Protein AF-A0A5C7XBH9-F1 (afdb_monomer)

pLDDT: mean 84.83, std 16.77, range [30.91, 98.69]

Sequence (263 aa):
MLKQSFAIAAFTLAATSSAHAGGFVDLLDTGARTPGSTNNTGTDAFYLGASLPSTWTLQATQTSTVYSPVNSVAVGSFIDSVWLDSATNSYIIGSYFQLDNNTNGITEINSIVRSGFADYAGTLSAAWVYASDVYGSAPADGYRLRDPSRSDYIASYNAGTAATGAYFDADKVAIRTDVSIGEDNPNSGLYLISFSASNYTYEWVSNAVHIVQGASTNEGGRIRQDMWLSGFAVTQVPEAETYAMFMAGLGLMGAVVRRRKSA

Foldseek 3Di:
DDDDDDDDPDPPPPPPPLPFQADWAWADQFLFFDAFADPDRNRGRQAPDLADDPQKDWDDKDKDFDAAPPPRHGFWIKMWTWIARNVQQKIKIWIWTDGDDCDGHPQKFFKKKFFFQLPPPDIKIKHFYAVCSPVVPFPPDAWGWGRKGQAPDRADPPPVCRRPPGGHDRGIIMTGTTPHVLVVRGTHTTMMMMGHNPFKDKDKDWQRMKTWDPADPVSVGRHIDMDGGIHIHIDTRDDPVVVVVVVVVVVVVVVVVVVVVVD

Structure (mmCIF, N/CA/C/O backbone):
data_AF-A0A5C7XBH9-F1
#
_entry.id   AF-A0A5C7XBH9-F1
#
loop_
_atom_site.group_PDB
_atom_site.id
_atom_site.type_symbol
_atom_site.label_atom_id
_atom_site.label_alt_id
_atom_site.label_comp_id
_atom_site.label_asym_id
_atom_site.label_entity_id
_atom_site.label_seq_id
_atom_site.pdbx_PDB_ins_code
_atom_site.Cartn_x
_atom_site.Cartn_y
_atom_site.Cartn_z
_atom_site.occupancy
_atom_site.B_iso_or_equiv
_atom_site.auth_seq_id
_atom_site.auth_comp_id
_atom_site.auth_asym_id
_atom_site.auth_atom_id
_atom_site.pdbx_PDB_model_num
ATOM 1 N N . MET A 1 1 ? 2.848 64.754 21.337 1.00 41.44 1 MET A N 1
ATOM 2 C CA . MET A 1 1 ? 2.258 63.405 21.485 1.00 41.44 1 MET A CA 1
ATOM 3 C C . MET A 1 1 ? 1.460 63.081 20.225 1.00 41.44 1 MET A C 1
ATOM 5 O O . MET A 1 1 ? 0.309 63.482 20.132 1.00 41.44 1 MET A O 1
ATOM 9 N N . LEU A 1 2 ? 2.078 62.433 19.231 1.00 33.78 2 LEU A N 1
ATOM 10 C CA . LEU A 1 2 ? 1.373 61.900 18.058 1.00 33.78 2 LEU A CA 1
ATOM 11 C C . LEU A 1 2 ? 1.013 60.436 18.338 1.00 33.78 2 LEU A C 1
ATOM 13 O O . LEU A 1 2 ? 1.902 59.632 18.607 1.00 33.78 2 LEU A O 1
ATOM 17 N N . LYS A 1 3 ? -0.277 60.095 18.283 1.00 36.59 3 LYS A N 1
ATOM 18 C CA . LYS A 1 3 ? -0.747 58.704 18.292 1.00 36.59 3 LYS A CA 1
ATOM 19 C C . LYS A 1 3 ? -0.653 58.160 16.865 1.00 36.59 3 LYS A C 1
ATOM 21 O O . LYS A 1 3 ? -1.406 58.597 16.000 1.00 36.59 3 LYS A O 1
ATOM 26 N N . GLN A 1 4 ? 0.272 57.237 16.617 1.00 34.81 4 GLN A N 1
ATOM 27 C CA . GLN A 1 4 ? 0.290 56.441 15.388 1.00 34.81 4 GLN A CA 1
ATOM 28 C C . GLN A 1 4 ? -0.723 55.301 15.528 1.00 34.81 4 GLN A C 1
ATOM 30 O O . GLN A 1 4 ? -0.682 54.546 16.496 1.00 34.81 4 GLN A O 1
ATOM 35 N N . SER A 1 5 ? -1.650 55.213 14.577 1.00 37.62 5 SER A N 1
ATOM 36 C CA . SER A 1 5 ? -2.591 54.099 14.459 1.00 37.62 5 SER A CA 1
ATOM 37 C C . SER A 1 5 ? -2.013 53.104 13.459 1.00 37.62 5 SER A C 1
ATOM 39 O O . SER A 1 5 ? -1.784 53.467 12.307 1.00 37.62 5 SER A O 1
ATOM 41 N N . PHE A 1 6 ? -1.758 51.871 13.891 1.00 32.72 6 PHE A N 1
ATOM 42 C CA . PHE A 1 6 ? -1.401 50.775 12.993 1.00 32.72 6 PHE A CA 1
ATOM 43 C C . PHE A 1 6 ? -2.686 50.172 12.421 1.00 32.72 6 PHE A C 1
ATOM 45 O O . PHE A 1 6 ? -3.492 49.606 13.156 1.00 32.72 6 PHE A O 1
ATOM 52 N N . ALA A 1 7 ? -2.884 50.308 11.111 1.00 34.69 7 ALA A N 1
ATOM 53 C CA . ALA A 1 7 ? -3.883 49.542 10.381 1.00 34.69 7 ALA A CA 1
ATOM 54 C C . ALA A 1 7 ? -3.302 48.151 10.093 1.00 34.69 7 ALA A C 1
ATOM 56 O O . ALA A 1 7 ? -2.334 48.021 9.346 1.00 34.69 7 ALA A O 1
ATOM 57 N N . ILE A 1 8 ? -3.874 47.117 10.708 1.00 31.53 8 ILE A N 1
ATOM 58 C CA . ILE A 1 8 ? -3.571 45.724 10.375 1.00 31.53 8 ILE A CA 1
ATOM 59 C C . ILE A 1 8 ? -4.414 45.376 9.148 1.00 31.53 8 ILE A C 1
ATOM 61 O O . ILE A 1 8 ? -5.634 45.253 9.240 1.00 31.53 8 ILE A O 1
ATOM 65 N N . ALA A 1 9 ? -3.768 45.255 7.990 1.00 34.41 9 ALA A N 1
ATOM 66 C CA . ALA A 1 9 ? -4.390 44.686 6.805 1.00 34.41 9 ALA A CA 1
ATOM 67 C C . ALA A 1 9 ? -4.534 43.172 7.018 1.00 34.41 9 ALA A C 1
ATOM 69 O O . ALA A 1 9 ? -3.542 42.445 7.058 1.00 34.41 9 ALA A O 1
ATOM 70 N N . ALA A 1 10 ? -5.768 42.701 7.188 1.00 33.34 10 ALA A N 1
ATOM 71 C CA . ALA A 1 10 ? -6.068 41.279 7.174 1.00 33.34 10 ALA A CA 1
ATOM 72 C C . ALA A 1 10 ? -5.929 40.768 5.733 1.00 33.34 10 ALA A C 1
ATOM 74 O O . ALA A 1 10 ? -6.784 41.022 4.887 1.00 33.34 10 ALA A O 1
ATOM 75 N N . PHE A 1 11 ? -4.831 40.069 5.447 1.00 30.91 11 PHE A N 1
ATOM 76 C CA . PHE A 1 11 ? -4.698 39.278 4.229 1.00 30.91 11 PHE A CA 1
ATOM 77 C C . PHE A 1 11 ? -5.589 38.043 4.372 1.00 30.91 11 PHE A C 1
ATOM 79 O O . PHE A 1 11 ? -5.257 37.097 5.083 1.00 30.91 11 PHE A O 1
ATOM 86 N N . THR A 1 12 ? -6.746 38.055 3.717 1.00 33.03 12 THR A N 1
ATOM 87 C CA . THR A 1 12 ? -7.529 36.837 3.516 1.00 33.03 12 THR A CA 1
ATOM 88 C C . THR A 1 12 ? -6.813 36.019 2.447 1.00 33.03 12 THR A C 1
ATOM 90 O O . THR A 1 12 ? -6.904 36.322 1.258 1.00 33.03 12 THR A O 1
ATOM 93 N N . LEU A 1 13 ? -6.046 35.012 2.868 1.00 33.94 13 LEU A N 1
ATOM 94 C CA . LEU A 1 13 ? -5.539 33.994 1.956 1.00 33.94 13 LEU A CA 1
ATOM 95 C C . LEU A 1 13 ? -6.756 33.184 1.491 1.00 33.94 13 LEU A C 1
ATOM 97 O O . LEU A 1 13 ? -7.281 32.354 2.231 1.00 33.94 13 LEU A O 1
ATOM 101 N N . ALA A 1 14 ? -7.255 33.473 0.292 1.00 34.31 14 ALA A N 1
ATOM 102 C CA . ALA A 1 14 ? -8.196 32.590 -0.373 1.00 34.31 14 ALA A CA 1
ATOM 103 C C . ALA A 1 14 ? -7.432 31.306 -0.715 1.00 34.31 14 ALA A C 1
ATOM 105 O O . ALA A 1 14 ? -6.703 31.256 -1.704 1.00 34.31 14 ALA A O 1
ATOM 106 N N . ALA A 1 15 ? -7.548 30.294 0.146 1.00 34.00 15 ALA A N 1
ATOM 107 C CA . ALA A 1 15 ? -7.142 28.943 -0.191 1.00 34.00 15 ALA A CA 1
ATOM 108 C C . ALA A 1 15 ? -8.007 28.511 -1.377 1.00 34.00 15 ALA A C 1
ATOM 110 O O . ALA A 1 15 ? -9.202 28.251 -1.240 1.00 34.00 15 ALA A O 1
ATOM 111 N N . THR A 1 16 ? -7.417 28.509 -2.564 1.00 31.89 16 THR A N 1
ATOM 112 C CA . THR A 1 16 ? -7.990 27.842 -3.722 1.00 31.89 16 THR A CA 1
ATOM 113 C C . THR A 1 16 ? -7.858 26.350 -3.453 1.00 31.89 16 THR A C 1
ATOM 115 O O . THR A 1 16 ? -6.860 25.724 -3.784 1.0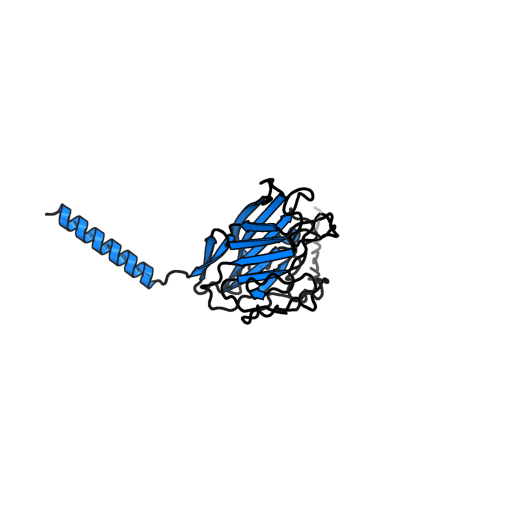0 31.89 16 THR A O 1
ATOM 118 N N . SER A 1 17 ? -8.844 25.771 -2.768 1.00 35.97 17 SER A N 1
ATOM 119 C CA . SER A 1 17 ? -8.977 24.321 -2.727 1.00 35.97 17 SER A CA 1
ATOM 120 C C . SER A 1 17 ? -9.240 23.873 -4.161 1.00 35.97 17 SER A C 1
ATOM 122 O O . SER A 1 17 ? -10.336 24.088 -4.687 1.00 35.97 17 SER A O 1
ATOM 124 N N . SER A 1 18 ? -8.228 23.314 -4.821 1.00 43.09 18 SER A N 1
ATOM 125 C CA . SER A 1 18 ? -8.423 22.528 -6.034 1.00 43.09 18 SER A CA 1
ATOM 126 C C . SER A 1 18 ? -9.524 21.517 -5.733 1.00 43.09 18 SER A C 1
ATOM 128 O O . SER A 1 18 ? -9.399 20.732 -4.796 1.00 43.09 18 SER A O 1
ATOM 130 N N . ALA A 1 19 ? -10.633 21.574 -6.468 1.00 39.22 19 ALA A N 1
ATOM 131 C CA . ALA A 1 19 ? -11.670 20.563 -6.357 1.00 39.22 19 ALA A CA 1
ATOM 132 C C . ALA A 1 19 ? -11.056 19.226 -6.799 1.00 39.22 19 ALA A C 1
ATOM 134 O O . ALA A 1 19 ? -10.780 19.032 -7.981 1.00 39.22 19 ALA A O 1
ATOM 135 N N . HIS A 1 20 ? -10.764 18.341 -5.847 1.00 52.44 20 HIS A N 1
ATOM 136 C CA . HIS A 1 20 ? -10.325 16.983 -6.142 1.00 52.44 20 HIS A CA 1
ATOM 137 C C . HIS A 1 20 ? -11.553 16.153 -6.534 1.00 52.44 20 HIS A C 1
ATOM 139 O O . HIS A 1 20 ? -12.599 16.249 -5.894 1.00 52.44 20 HIS A O 1
ATOM 145 N N . ALA A 1 21 ? -11.450 15.391 -7.625 1.00 54.25 21 ALA A N 1
ATOM 146 C CA . ALA A 1 21 ? -12.569 14.619 -8.168 1.00 54.25 21 ALA A CA 1
ATOM 147 C C . ALA A 1 21 ? -12.808 13.280 -7.446 1.00 54.25 21 ALA A C 1
ATOM 149 O O . ALA A 1 21 ? -13.850 12.663 -7.666 1.00 54.25 21 ALA A O 1
ATOM 150 N N . GLY A 1 22 ? -11.852 12.827 -6.626 1.00 66.94 22 GLY A N 1
ATOM 151 C CA . GLY A 1 22 ? -11.788 11.471 -6.082 1.00 66.94 22 GLY A CA 1
ATOM 152 C C . GLY A 1 22 ? -11.656 11.380 -4.561 1.00 66.94 22 GLY A C 1
ATOM 153 O O . GLY A 1 22 ? -11.607 12.381 -3.848 1.00 66.94 22 GLY A O 1
ATOM 154 N N . GLY A 1 23 ? -11.630 10.142 -4.068 1.00 84.38 23 GLY A N 1
ATOM 155 C CA . GLY A 1 23 ? -11.605 9.777 -2.655 1.00 84.38 23 GLY A CA 1
ATOM 156 C C . GLY A 1 23 ? -11.216 8.308 -2.475 1.00 84.38 23 GLY A C 1
ATOM 157 O O . GLY A 1 23 ? -10.614 7.700 -3.359 1.00 84.38 23 GLY A O 1
ATOM 158 N N . PHE A 1 24 ? -11.592 7.717 -1.342 1.00 93.38 24 PHE A N 1
ATOM 159 C CA . PHE A 1 24 ? -11.559 6.262 -1.210 1.00 93.38 24 PHE A CA 1
ATOM 160 C C . PHE A 1 24 ? -12.632 5.624 -2.087 1.00 93.38 24 PHE A C 1
ATOM 162 O O . PHE A 1 24 ? -13.800 6.005 -2.024 1.00 93.38 24 PHE A O 1
ATOM 169 N N . VAL A 1 25 ? -12.222 4.640 -2.884 1.00 94.75 25 VAL A N 1
ATOM 170 C CA . VAL A 1 25 ? -13.106 3.842 -3.735 1.00 94.75 25 VAL A CA 1
ATOM 171 C C . VAL A 1 25 ? -13.105 2.409 -3.229 1.00 94.75 25 VAL A C 1
ATOM 173 O O . VAL A 1 25 ? -12.040 1.814 -3.054 1.00 94.75 25 VAL A O 1
ATOM 176 N N . ASP A 1 26 ? -14.292 1.855 -3.007 1.00 95.06 26 ASP A N 1
ATOM 177 C CA . ASP A 1 26 ? -14.458 0.480 -2.542 1.00 95.06 26 ASP A CA 1
ATOM 178 C C . ASP A 1 26 ? -13.893 -0.523 -3.546 1.00 95.06 26 ASP A C 1
ATOM 180 O O . ASP A 1 26 ? -14.124 -0.439 -4.756 1.00 95.06 26 ASP A O 1
ATOM 184 N N . LEU A 1 27 ? -13.149 -1.492 -3.025 1.00 93.81 27 LEU A N 1
ATOM 185 C CA . LEU A 1 27 ? -12.619 -2.601 -3.794 1.00 93.81 27 LEU A CA 1
ATOM 186 C C . LEU A 1 27 ? -13.697 -3.662 -3.976 1.00 93.81 27 LEU A C 1
ATOM 188 O O . LEU A 1 27 ? -14.399 -4.036 -3.039 1.00 93.81 27 LEU A O 1
ATOM 192 N N . LEU A 1 28 ? -13.800 -4.187 -5.193 1.00 90.94 28 LEU A N 1
ATOM 193 C CA . LEU A 1 28 ? -14.771 -5.229 -5.502 1.00 90.94 28 LEU A CA 1
ATOM 194 C C . LEU A 1 28 ? -14.342 -6.575 -4.893 1.00 90.94 28 LEU A C 1
ATOM 196 O O . LEU A 1 28 ? -13.351 -7.168 -5.326 1.00 90.94 28 LEU A O 1
ATOM 200 N N . ASP A 1 29 ? -15.152 -7.127 -3.985 1.00 91.62 29 ASP A N 1
ATOM 201 C CA . ASP A 1 29 ? -14.985 -8.472 -3.395 1.00 91.62 29 ASP A CA 1
ATOM 202 C C . ASP A 1 29 ? -15.396 -9.601 -4.363 1.00 91.62 29 ASP A C 1
ATOM 204 O O . ASP A 1 29 ? -16.093 -10.557 -4.033 1.00 91.62 29 ASP A O 1
ATOM 208 N N . THR A 1 30 ? -14.986 -9.468 -5.619 1.00 89.19 30 THR A N 1
ATOM 209 C CA . THR A 1 30 ? -15.188 -10.466 -6.680 1.00 89.19 30 THR A CA 1
ATOM 210 C C . THR A 1 30 ? -13.870 -10.869 -7.334 1.00 89.19 30 THR A C 1
ATOM 212 O O . THR A 1 30 ? -13.849 -11.751 -8.189 1.00 89.19 30 THR A O 1
ATOM 215 N N . GLY A 1 31 ? -12.770 -10.204 -6.963 1.00 86.06 31 GLY A N 1
ATOM 216 C CA . GLY A 1 31 ? -11.497 -10.282 -7.671 1.00 86.06 31 GLY A CA 1
ATOM 217 C C . GLY A 1 31 ? -11.501 -9.574 -9.019 1.00 86.06 31 GLY A C 1
ATOM 218 O O . GLY A 1 31 ? -10.487 -9.567 -9.707 1.00 86.06 31 GLY A O 1
ATOM 219 N N . ALA A 1 32 ? -12.614 -8.955 -9.418 1.00 88.00 32 ALA A N 1
ATOM 220 C CA . ALA A 1 32 ? -12.592 -8.026 -10.529 1.00 88.00 32 ALA A CA 1
ATOM 221 C C . ALA A 1 32 ? -11.732 -6.809 -10.161 1.00 88.00 32 ALA A C 1
ATOM 223 O O . ALA A 1 32 ? -11.794 -6.275 -9.052 1.00 88.00 32 ALA A O 1
ATOM 224 N N . ARG A 1 33 ? -10.956 -6.343 -11.138 1.00 87.25 33 ARG A N 1
ATOM 225 C CA . ARG A 1 33 ? -10.249 -5.064 -11.063 1.00 87.25 33 ARG A CA 1
ATOM 226 C C . ARG A 1 33 ? -11.269 -3.953 -10.840 1.00 87.25 33 ARG A C 1
ATOM 228 O O . ARG A 1 33 ? -12.282 -3.929 -11.532 1.00 87.25 33 ARG A O 1
ATOM 235 N N . THR A 1 34 ? -10.980 -3.030 -9.931 1.00 86.94 34 THR A N 1
ATOM 236 C CA . THR A 1 34 ? -11.807 -1.840 -9.691 1.00 86.94 34 THR A CA 1
ATOM 237 C C . THR A 1 34 ? -11.331 -0.731 -10.637 1.00 86.94 34 THR A C 1
ATOM 239 O O . THR A 1 34 ? -10.279 -0.138 -10.382 1.00 86.94 34 THR A O 1
ATOM 242 N N . PRO A 1 35 ? -12.013 -0.480 -11.772 1.00 73.81 35 PRO A N 1
ATOM 243 C CA . PRO A 1 35 ? -11.569 0.517 -12.737 1.00 73.81 35 PRO A CA 1
ATOM 244 C C . PRO A 1 35 ? -11.856 1.925 -12.209 1.00 73.81 35 PRO A C 1
ATOM 246 O O . PRO A 1 35 ? -12.830 2.143 -11.494 1.00 73.81 35 PRO A O 1
ATOM 249 N N . GLY A 1 36 ? -11.047 2.904 -12.610 1.00 71.75 36 GLY A N 1
ATOM 250 C CA . GLY A 1 36 ? -11.357 4.311 -12.327 1.00 71.75 36 GLY A CA 1
ATOM 251 C C . GLY A 1 36 ? -10.150 5.225 -12.192 1.00 71.75 36 GLY A C 1
ATOM 252 O O . GLY A 1 36 ? -10.305 6.437 -12.317 1.00 71.75 36 GLY A O 1
ATOM 253 N N . SER A 1 37 ? -8.945 4.676 -12.002 1.00 81.25 37 SER A N 1
ATOM 254 C CA . SER A 1 37 ? -7.760 5.529 -11.977 1.00 81.25 37 SER A CA 1
ATOM 255 C C . SER A 1 37 ? -7.353 5.956 -13.384 1.00 81.25 37 SER A C 1
ATOM 257 O O . SER A 1 37 ? -7.222 5.135 -14.301 1.00 81.25 37 SER A O 1
ATOM 259 N N . THR A 1 38 ? -7.090 7.252 -13.535 1.00 85.94 38 THR A N 1
ATOM 260 C CA . THR A 1 38 ? -6.685 7.895 -14.788 1.00 85.94 38 THR A CA 1
ATOM 261 C C . THR A 1 38 ? -5.353 8.612 -14.598 1.00 85.94 38 THR A C 1
ATOM 263 O O . THR A 1 38 ? -4.950 8.909 -13.482 1.00 85.94 38 THR A O 1
ATOM 266 N N . ASN A 1 39 ? -4.639 8.902 -15.683 1.00 84.31 39 ASN A N 1
ATOM 267 C CA . ASN A 1 39 ? -3.391 9.673 -15.618 1.00 84.31 39 ASN A CA 1
ATOM 268 C C . ASN A 1 39 ? -3.605 11.179 -15.361 1.00 84.31 39 ASN A C 1
ATOM 270 O O . ASN A 1 39 ? -2.641 11.935 -15.390 1.00 84.31 39 ASN A O 1
ATOM 274 N N . ASN A 1 40 ? -4.844 11.619 -15.137 1.00 88.50 40 ASN A N 1
ATOM 275 C CA . ASN A 1 40 ? -5.184 13.000 -14.831 1.00 88.50 40 ASN A CA 1
ATOM 276 C C . ASN A 1 40 ? -5.742 13.072 -13.406 1.00 88.50 40 ASN A C 1
ATOM 278 O O . ASN A 1 40 ? -6.874 12.660 -13.160 1.00 88.50 40 ASN A O 1
ATOM 282 N N . THR A 1 41 ? -4.968 13.636 -12.478 1.00 88.56 41 THR A N 1
ATOM 283 C CA . THR A 1 41 ? -5.355 13.789 -11.065 1.00 88.56 41 THR A CA 1
ATOM 284 C C . THR A 1 41 ? -6.618 14.626 -10.862 1.00 88.56 41 THR A C 1
ATOM 286 O O . THR A 1 41 ? -7.326 14.434 -9.879 1.00 88.56 41 THR A O 1
ATOM 289 N N . GLY A 1 42 ? -6.957 15.514 -11.802 1.00 87.69 42 GLY A N 1
ATOM 290 C CA . GLY A 1 42 ? -8.208 16.276 -11.777 1.00 87.69 42 GLY A CA 1
ATOM 291 C C . GLY A 1 42 ? -9.456 15.439 -12.077 1.00 87.69 42 GLY A C 1
ATOM 292 O O . GLY A 1 42 ? -10.563 15.917 -11.858 1.00 87.69 42 GLY A O 1
ATOM 293 N N . THR A 1 43 ? -9.298 14.211 -12.579 1.00 88.88 43 THR A N 1
ATOM 294 C CA . THR A 1 43 ? -10.398 13.284 -12.905 1.00 88.88 43 THR A CA 1
ATOM 295 C C . THR A 1 43 ? -10.184 11.870 -12.360 1.00 88.88 43 THR A C 1
ATOM 297 O O . THR A 1 43 ? -10.988 10.984 -12.636 1.00 88.88 43 THR A O 1
ATOM 300 N N . ASP A 1 44 ? -9.093 11.619 -11.636 1.00 91.38 44 ASP A N 1
ATOM 301 C CA . ASP A 1 44 ? -8.811 10.316 -11.039 1.00 91.38 44 ASP A CA 1
ATOM 302 C C . ASP A 1 44 ? -9.682 10.113 -9.794 1.00 91.38 44 ASP A C 1
ATOM 304 O O . ASP A 1 44 ? -9.536 10.818 -8.796 1.00 91.38 44 ASP A O 1
ATOM 308 N N . ALA A 1 45 ? -10.572 9.119 -9.853 1.00 90.62 45 ALA A N 1
ATOM 309 C CA . ALA A 1 45 ? -11.486 8.784 -8.765 1.00 90.62 45 ALA A CA 1
ATOM 310 C C . ALA A 1 45 ? -10.775 8.316 -7.482 1.00 90.62 45 ALA A C 1
ATOM 312 O O . ALA A 1 45 ? -11.353 8.425 -6.404 1.00 90.62 45 ALA A O 1
ATOM 313 N N . PHE A 1 46 ? -9.539 7.820 -7.583 1.00 93.56 46 PHE A N 1
ATOM 314 C CA . PHE A 1 46 ? -8.751 7.328 -6.452 1.00 93.56 46 PHE A CA 1
ATOM 315 C C . PHE A 1 46 ? -7.823 8.391 -5.849 1.00 93.56 46 PHE A C 1
ATOM 317 O O . PHE A 1 46 ? -7.217 8.138 -4.810 1.00 93.56 46 PHE A O 1
ATOM 324 N N . TYR A 1 47 ? -7.636 9.547 -6.490 1.00 93.56 47 TYR A N 1
ATOM 325 C CA . TYR A 1 47 ? -6.684 10.552 -6.010 1.00 93.56 47 TYR A CA 1
ATOM 326 C C . TYR A 1 47 ? -7.304 11.405 -4.891 1.00 93.56 47 TYR A C 1
ATOM 328 O O . TYR A 1 47 ? -8.303 12.085 -5.128 1.00 93.56 47 TYR A O 1
ATOM 336 N N . LEU A 1 48 ? -6.713 11.398 -3.683 1.00 90.81 48 LEU A N 1
ATOM 337 C CA . LEU A 1 48 ? -7.255 12.157 -2.535 1.00 90.81 48 LEU A CA 1
ATOM 338 C C . LEU A 1 48 ? -6.953 13.657 -2.599 1.00 90.81 48 LEU A C 1
ATOM 340 O O . LEU A 1 48 ? -7.654 14.447 -1.970 1.00 90.81 48 LEU A O 1
ATOM 344 N N . GLY A 1 49 ? -5.904 14.047 -3.325 1.00 86.81 49 GLY A N 1
ATOM 345 C CA . GLY A 1 49 ? -5.477 15.435 -3.427 1.00 86.81 49 GLY A CA 1
ATOM 346 C C . GLY A 1 49 ? -4.063 15.716 -2.939 1.00 86.81 49 GLY A C 1
ATOM 347 O O . GLY A 1 49 ? -3.268 14.803 -2.726 1.00 86.81 49 GLY A O 1
ATOM 348 N N . ALA A 1 50 ? -3.768 17.010 -2.792 1.00 80.38 50 ALA A N 1
ATOM 349 C CA . ALA A 1 50 ? -2.426 17.538 -2.523 1.00 80.38 50 ALA A CA 1
ATOM 350 C C . ALA A 1 50 ? -2.018 17.520 -1.036 1.00 80.38 50 ALA A C 1
ATOM 352 O O . ALA A 1 50 ? -0.978 18.056 -0.662 1.00 80.38 50 ALA A O 1
ATOM 353 N N . SER A 1 51 ? -2.856 16.968 -0.157 1.00 79.44 51 SER A N 1
ATOM 354 C CA . SER A 1 51 ? -2.511 16.744 1.246 1.00 79.44 51 SER A CA 1
ATOM 355 C C . SER A 1 51 ? -3.383 15.651 1.846 1.00 79.44 51 SER A C 1
ATOM 357 O O . SER A 1 51 ? -4.535 15.474 1.445 1.00 79.44 51 SER A O 1
ATOM 359 N N . LEU A 1 52 ? -2.868 14.966 2.868 1.00 88.88 52 LEU A N 1
ATOM 360 C CA . LEU A 1 52 ? -3.698 14.065 3.664 1.00 88.88 52 LEU A CA 1
ATOM 361 C C . LEU A 1 52 ? -4.779 14.854 4.427 1.00 88.88 52 LEU A C 1
ATOM 363 O O . LEU A 1 52 ? -4.534 16.001 4.820 1.00 88.88 52 LEU A O 1
ATOM 367 N N . PRO A 1 53 ? -5.964 14.263 4.664 1.00 90.00 53 PRO A N 1
ATOM 368 C CA . PRO A 1 53 ? -6.988 14.879 5.500 1.00 90.00 53 PRO A CA 1
ATOM 369 C C . PRO A 1 53 ? -6.469 15.187 6.910 1.00 90.00 53 PRO A C 1
ATOM 371 O O . PRO A 1 53 ? -5.761 14.388 7.518 1.00 90.00 53 PRO A O 1
ATOM 374 N N . SER A 1 54 ? -6.876 16.322 7.482 1.00 90.81 54 SER A N 1
ATOM 375 C CA . SER A 1 54 ? -6.458 16.732 8.835 1.00 90.81 54 SER A CA 1
ATOM 376 C C . SER A 1 54 ? -6.999 15.836 9.955 1.00 90.81 54 SER A C 1
ATOM 378 O O . SER A 1 54 ? -6.535 15.919 11.090 1.00 90.81 54 SER A O 1
ATOM 380 N N . THR A 1 55 ? -7.981 14.987 9.652 1.00 93.81 55 THR A N 1
ATOM 381 C CA . THR A 1 55 ? -8.550 13.999 10.577 1.00 93.81 55 THR A CA 1
ATOM 382 C C . THR A 1 55 ? -7.661 12.767 10.733 1.00 93.81 55 THR A C 1
ATOM 384 O O . THR A 1 55 ? -7.922 11.939 11.612 1.00 93.81 55 THR A O 1
ATOM 387 N N . TRP A 1 56 ? -6.621 12.646 9.901 1.00 95.50 56 TRP A N 1
ATOM 388 C CA . TRP A 1 56 ? -5.691 11.529 9.898 1.00 95.50 56 TRP A CA 1
ATOM 389 C C . TRP A 1 56 ? -4.531 11.770 10.852 1.00 95.50 56 TRP A C 1
ATOM 391 O O . TRP A 1 56 ? -3.908 12.829 10.860 1.00 95.50 56 TRP A O 1
ATOM 401 N N . THR A 1 57 ? -4.196 10.749 11.632 1.00 97.06 57 THR A N 1
ATOM 402 C CA . THR A 1 57 ? -3.035 10.754 12.526 1.00 97.06 57 THR A CA 1
ATOM 403 C C . THR A 1 57 ? -2.152 9.552 12.231 1.00 97.06 57 THR A C 1
ATOM 405 O O . THR A 1 57 ? -2.634 8.418 12.275 1.00 97.06 57 THR A O 1
ATOM 408 N N . LEU A 1 58 ? -0.861 9.782 11.975 1.00 97.75 58 LEU A N 1
ATOM 409 C CA . LEU A 1 58 ? 0.120 8.709 11.797 1.00 97.75 58 LEU A CA 1
ATOM 410 C C . LEU A 1 58 ? 0.232 7.892 13.089 1.00 97.75 58 LEU A C 1
ATOM 412 O O . LEU A 1 58 ? 0.528 8.441 14.148 1.00 97.75 58 LEU A O 1
ATOM 416 N N . GLN A 1 59 ? 0.006 6.587 12.990 1.00 98.38 59 GLN A N 1
ATOM 417 C CA . GLN A 1 59 ? 0.088 5.643 14.106 1.00 98.38 59 GLN A CA 1
ATOM 418 C C . GLN A 1 59 ? 1.421 4.898 14.109 1.00 98.38 59 GLN A C 1
ATOM 420 O O . GLN A 1 59 ? 2.044 4.722 15.154 1.00 98.38 59 GLN A O 1
ATOM 425 N N . ALA A 1 60 ? 1.871 4.466 12.930 1.00 98.19 60 ALA A N 1
ATOM 426 C CA . ALA A 1 60 ? 3.114 3.730 12.765 1.00 98.19 60 ALA A CA 1
ATOM 427 C C . ALA A 1 60 ? 3.714 3.972 11.379 1.00 98.19 60 ALA A C 1
ATOM 429 O O . ALA A 1 60 ? 3.000 4.236 10.415 1.00 98.19 60 ALA A O 1
ATOM 430 N N . THR A 1 61 ? 5.034 3.860 11.276 1.00 97.81 61 THR A N 1
ATOM 431 C CA . THR A 1 61 ? 5.751 3.875 10.000 1.00 97.81 61 THR A CA 1
ATOM 432 C C . THR A 1 61 ? 6.979 2.984 10.098 1.00 97.81 61 THR A C 1
ATOM 434 O O . THR A 1 61 ? 7.592 2.890 11.164 1.00 97.81 61 THR A O 1
ATOM 437 N N . GLN A 1 62 ? 7.316 2.311 9.006 1.00 98.00 62 GLN A N 1
ATOM 438 C CA . GLN A 1 62 ? 8.521 1.510 8.866 1.00 98.00 62 GLN A CA 1
ATOM 439 C C . GLN A 1 62 ? 9.124 1.721 7.487 1.00 98.00 62 GLN A C 1
ATOM 441 O O . GLN A 1 62 ? 8.427 1.661 6.476 1.00 98.00 62 GLN A O 1
ATOM 446 N N . THR A 1 63 ? 10.441 1.896 7.453 1.00 97.19 63 THR A N 1
ATOM 447 C CA . THR A 1 63 ? 11.205 1.958 6.209 1.00 97.19 63 THR A CA 1
ATOM 448 C C . THR A 1 63 ? 12.050 0.702 6.086 1.00 97.19 63 THR A C 1
ATOM 450 O O . THR A 1 63 ? 12.879 0.413 6.948 1.00 97.19 63 THR A O 1
ATOM 453 N N . SER A 1 64 ? 11.854 -0.035 5.001 1.00 96.12 64 SER A N 1
ATOM 454 C CA . SER A 1 64 ? 12.631 -1.219 4.647 1.00 96.12 64 SER A CA 1
ATOM 455 C C . SER A 1 64 ? 13.480 -0.944 3.415 1.00 96.12 64 SER A C 1
ATOM 457 O O . SER A 1 64 ? 13.065 -0.233 2.502 1.00 96.12 64 SER A O 1
ATOM 459 N N . THR A 1 65 ? 14.671 -1.530 3.360 1.00 94.88 65 THR A N 1
ATOM 460 C CA . THR A 1 65 ? 15.465 -1.549 2.130 1.00 94.88 65 THR A CA 1
ATOM 461 C C . THR A 1 65 ? 14.892 -2.586 1.169 1.00 94.88 65 THR A C 1
ATOM 463 O O . THR A 1 65 ? 14.622 -3.722 1.560 1.00 94.88 65 THR A O 1
ATOM 466 N N . VAL A 1 66 ? 14.727 -2.202 -0.095 1.00 93.50 66 VAL A N 1
ATOM 467 C CA . VAL A 1 66 ? 14.390 -3.118 -1.187 1.00 93.50 66 VAL A CA 1
ATOM 468 C C . VAL A 1 66 ? 15.698 -3.669 -1.734 1.00 93.50 66 VAL A C 1
ATOM 470 O O . VAL A 1 66 ? 16.596 -2.905 -2.094 1.00 93.50 66 VAL A O 1
ATOM 473 N N . TYR A 1 67 ? 15.821 -4.991 -1.780 1.00 91.31 67 TYR A N 1
ATOM 474 C CA . TYR A 1 67 ? 17.018 -5.669 -2.263 1.00 91.31 67 TYR A CA 1
ATOM 475 C C . TYR A 1 67 ? 16.737 -6.385 -3.575 1.00 91.31 67 TYR A C 1
ATOM 477 O O . TYR A 1 67 ? 15.687 -6.988 -3.767 1.00 91.31 67 TYR A O 1
ATOM 485 N N . SER A 1 68 ? 17.726 -6.378 -4.455 1.00 88.19 68 SER A N 1
ATOM 486 C CA . SER A 1 68 ? 17.758 -7.248 -5.619 1.00 88.19 68 SER A CA 1
ATOM 487 C C . SER A 1 68 ? 17.686 -8.718 -5.181 1.00 88.19 68 SER A C 1
ATOM 489 O O . SER A 1 68 ? 18.569 -9.165 -4.441 1.00 88.19 68 SER A O 1
ATOM 491 N N . PRO A 1 69 ? 16.720 -9.508 -5.679 1.00 85.81 69 PRO A N 1
ATOM 492 C CA . PRO A 1 69 ? 16.627 -10.930 -5.355 1.00 85.81 69 PRO A CA 1
ATOM 493 C C . PRO A 1 69 ? 17.756 -11.764 -5.985 1.00 85.81 69 PRO A C 1
ATOM 495 O O . PRO A 1 69 ? 17.942 -12.920 -5.622 1.00 85.81 69 PRO A O 1
ATOM 498 N N . VAL A 1 70 ? 18.527 -11.195 -6.922 1.00 84.06 70 VAL A N 1
ATOM 499 C CA . VAL A 1 70 ? 19.582 -11.917 -7.657 1.00 84.06 70 VAL A CA 1
ATOM 500 C C . VAL A 1 70 ? 20.960 -11.750 -7.026 1.00 84.06 70 VAL A C 1
ATOM 502 O O . VAL A 1 70 ? 21.774 -12.668 -7.071 1.00 84.06 70 VAL A O 1
ATOM 505 N N . ASN A 1 71 ? 21.252 -10.577 -6.464 1.00 85.56 71 ASN A N 1
ATOM 506 C CA . ASN A 1 71 ? 22.589 -10.261 -5.952 1.00 85.56 71 ASN A CA 1
ATOM 507 C C . ASN A 1 71 ? 22.587 -9.541 -4.596 1.00 85.56 71 ASN A C 1
ATOM 509 O O . ASN A 1 71 ? 23.644 -9.097 -4.152 1.00 85.56 71 ASN A O 1
ATOM 513 N N . SER A 1 72 ? 21.427 -9.423 -3.942 1.00 88.06 72 SER A N 1
ATOM 514 C CA . SER A 1 72 ? 21.257 -8.820 -2.612 1.00 88.06 72 SER A CA 1
ATOM 515 C C . SER A 1 72 ? 21.766 -7.379 -2.489 1.00 88.06 72 SER A C 1
ATOM 517 O O . SER A 1 72 ? 21.996 -6.887 -1.386 1.00 88.06 72 SER A O 1
ATOM 519 N N . VAL A 1 73 ? 21.947 -6.680 -3.612 1.00 90.38 73 VAL A N 1
ATOM 520 C CA . VAL A 1 73 ? 22.285 -5.253 -3.640 1.00 90.38 73 VAL A CA 1
ATOM 521 C C . VAL A 1 73 ? 21.032 -4.446 -3.313 1.00 90.38 73 VAL A C 1
ATOM 523 O O . VAL A 1 73 ? 19.947 -4.789 -3.775 1.00 90.38 73 VAL A O 1
ATOM 526 N N . ALA A 1 74 ? 21.165 -3.381 -2.523 1.00 93.44 74 ALA A N 1
ATOM 527 C CA . ALA A 1 74 ? 20.064 -2.452 -2.287 1.00 93.44 74 ALA A CA 1
ATOM 528 C C . ALA A 1 74 ? 19.682 -1.747 -3.600 1.00 93.44 74 ALA A C 1
ATOM 530 O O . ALA A 1 74 ? 20.540 -1.176 -4.280 1.00 93.44 74 ALA A O 1
ATOM 531 N N . VAL A 1 75 ? 18.401 -1.806 -3.955 1.00 93.06 75 VAL A N 1
ATOM 532 C CA . VAL A 1 75 ? 17.852 -1.215 -5.187 1.00 93.06 75 VAL A CA 1
ATOM 533 C C . VAL A 1 75 ? 16.856 -0.093 -4.921 1.00 93.06 75 VAL A C 1
ATOM 535 O O . VAL A 1 75 ? 16.477 0.621 -5.845 1.00 93.06 75 VAL A O 1
ATOM 538 N N . GLY A 1 76 ? 16.460 0.089 -3.662 1.00 93.88 76 GLY A N 1
ATOM 539 C CA . GLY A 1 76 ? 15.522 1.127 -3.278 1.00 93.88 76 GLY A CA 1
ATOM 540 C C . GLY A 1 76 ? 15.102 1.052 -1.817 1.00 93.88 76 GLY A C 1
ATOM 541 O O . GLY A 1 76 ? 15.694 0.337 -1.000 1.00 93.88 76 GLY A O 1
ATOM 542 N N . SER A 1 77 ? 14.026 1.761 -1.505 1.00 94.94 77 SER A N 1
ATOM 543 C CA . SER A 1 77 ? 13.368 1.768 -0.208 1.00 94.94 77 SER A CA 1
ATOM 544 C C . SER A 1 77 ? 11.860 1.574 -0.343 1.00 94.94 77 SER A C 1
ATOM 546 O O . SER A 1 77 ? 11.236 1.911 -1.350 1.00 94.94 77 SER A O 1
ATOM 548 N N . PHE A 1 78 ? 11.285 0.988 0.696 1.00 96.94 78 PHE A N 1
ATOM 549 C CA . PHE A 1 78 ? 9.860 0.785 0.861 1.00 96.94 78 PHE A CA 1
ATOM 550 C C . PHE A 1 78 ? 9.444 1.410 2.189 1.00 96.94 78 PHE A C 1
ATOM 552 O O . PHE A 1 78 ? 9.974 1.034 3.234 1.00 96.94 78 PHE A O 1
ATOM 559 N N . ILE A 1 79 ? 8.524 2.370 2.146 1.00 97.69 79 ILE A N 1
ATOM 560 C CA . ILE A 1 79 ? 7.909 2.956 3.335 1.00 97.69 79 ILE A CA 1
ATOM 561 C C . ILE A 1 79 ? 6.506 2.372 3.460 1.00 97.69 79 ILE A C 1
ATOM 563 O O . ILE A 1 79 ? 5.682 2.531 2.558 1.00 97.69 79 ILE A O 1
ATOM 567 N N . ASP A 1 80 ? 6.244 1.720 4.588 1.00 98.31 80 ASP A N 1
ATOM 568 C CA . ASP A 1 80 ? 4.912 1.276 4.976 1.00 98.31 80 ASP A CA 1
ATOM 569 C C . ASP A 1 80 ? 4.455 2.096 6.177 1.00 98.31 80 ASP A C 1
ATOM 571 O O . ASP A 1 80 ? 5.190 2.249 7.153 1.00 98.31 80 ASP A O 1
ATOM 575 N N . SER A 1 81 ? 3.249 2.639 6.121 1.00 98.19 81 SER A N 1
ATOM 576 C CA . SER A 1 81 ? 2.709 3.490 7.180 1.00 98.19 81 SER A CA 1
ATOM 577 C C . SER A 1 81 ? 1.284 3.105 7.530 1.00 98.19 81 SER A C 1
ATOM 579 O O . SER A 1 81 ? 0.551 2.596 6.689 1.00 98.19 81 SER A O 1
ATOM 581 N N . VAL A 1 82 ? 0.890 3.359 8.774 1.00 98.69 82 VAL A N 1
ATOM 582 C CA . VAL A 1 82 ? -0.491 3.221 9.230 1.00 98.69 82 VAL A CA 1
ATOM 583 C C . VAL A 1 82 ? -0.972 4.553 9.763 1.00 98.69 82 VAL A C 1
ATOM 585 O O . VAL A 1 82 ? -0.346 5.144 10.644 1.00 98.69 82 VAL A O 1
ATOM 588 N N . TRP A 1 83 ? -2.109 4.999 9.252 1.00 98.50 83 TRP A N 1
ATOM 589 C CA . TRP A 1 83 ? -2.810 6.197 9.690 1.00 98.50 83 TRP A CA 1
ATOM 590 C C . TRP A 1 83 ? -4.144 5.799 10.309 1.00 98.50 83 TRP A C 1
ATOM 592 O O . TRP A 1 83 ? -4.743 4.809 9.903 1.00 98.50 83 TRP A O 1
ATOM 602 N N . LEU A 1 84 ? -4.610 6.565 11.288 1.00 98.25 84 LEU A N 1
ATOM 603 C CA . LEU A 1 84 ? -5.971 6.476 11.808 1.00 98.25 84 LEU A CA 1
ATOM 604 C C . LEU A 1 84 ? -6.739 7.703 11.336 1.00 98.25 84 LEU A C 1
ATOM 606 O O . LEU A 1 84 ? -6.332 8.823 11.648 1.00 98.25 84 LEU A O 1
ATOM 610 N N . ASP A 1 85 ? -7.849 7.496 10.638 1.00 97.25 85 ASP A N 1
ATOM 611 C CA . ASP A 1 85 ? -8.814 8.544 10.333 1.00 97.25 85 ASP A CA 1
ATOM 612 C C . ASP A 1 85 ? -9.891 8.599 11.414 1.00 97.25 85 ASP A C 1
ATOM 614 O O . ASP A 1 85 ? -10.755 7.725 11.522 1.00 97.25 85 ASP A O 1
ATOM 618 N N . SER A 1 86 ? -9.851 9.661 12.212 1.00 95.75 86 SER A N 1
ATOM 619 C CA . SER A 1 86 ? -10.814 9.885 13.291 1.00 95.75 86 SER A CA 1
ATOM 620 C C . SER A 1 86 ? -12.232 10.201 12.802 1.00 95.75 86 SER A C 1
ATOM 622 O O . SER A 1 86 ? -13.182 9.989 13.553 1.00 95.75 86 SER A O 1
ATOM 624 N N . ALA A 1 87 ? -12.405 10.673 11.562 1.00 94.31 87 ALA A N 1
ATOM 625 C CA . ALA A 1 87 ? -13.730 10.988 11.024 1.00 94.31 87 ALA A CA 1
ATOM 626 C C . ALA A 1 87 ? -14.519 9.731 10.642 1.00 94.31 87 ALA A C 1
ATOM 628 O O . ALA A 1 87 ? -15.739 9.695 10.792 1.00 94.31 87 ALA A O 1
ATOM 629 N N . THR A 1 88 ? -13.821 8.706 10.155 1.00 94.50 88 THR A N 1
ATOM 630 C CA . THR A 1 88 ? -14.418 7.457 9.662 1.00 94.50 88 THR A CA 1
ATOM 631 C C . THR A 1 88 ? -14.152 6.263 10.576 1.00 94.50 88 THR A C 1
ATOM 633 O O . THR A 1 88 ? -14.653 5.173 10.310 1.00 94.50 88 THR A O 1
ATOM 636 N N . ASN A 1 89 ? -13.377 6.451 11.650 1.00 96.38 89 ASN A N 1
ATOM 637 C CA . ASN A 1 89 ? -12.889 5.384 12.525 1.00 96.38 89 ASN A CA 1
ATOM 638 C C . ASN A 1 89 ? -12.284 4.221 11.718 1.00 96.38 89 ASN A C 1
ATOM 640 O O . ASN A 1 89 ? -12.709 3.067 11.830 1.00 96.38 89 ASN A O 1
ATOM 644 N N . SER A 1 90 ? -11.333 4.553 10.845 1.00 98.12 90 SER A N 1
ATOM 645 C CA . SER A 1 90 ? -10.696 3.605 9.930 1.00 98.12 90 SER A CA 1
ATOM 646 C C . SER A 1 90 ? -9.180 3.701 10.014 1.00 98.12 90 SER A C 1
ATOM 648 O O . SER A 1 90 ? -8.622 4.793 10.144 1.00 98.12 90 SER A O 1
ATOM 650 N N . TYR A 1 91 ? -8.514 2.555 9.930 1.00 98.56 91 TYR A N 1
ATOM 651 C CA . TYR A 1 91 ? -7.077 2.499 9.713 1.00 98.56 91 TYR A CA 1
ATOM 652 C C . TYR A 1 91 ? -6.787 2.521 8.211 1.00 98.56 91 TYR A C 1
ATOM 654 O O . TYR A 1 91 ? -7.517 1.928 7.419 1.00 98.56 91 TYR A O 1
ATOM 662 N N . ILE A 1 92 ? -5.700 3.184 7.824 1.00 98.69 92 ILE A N 1
ATOM 663 C CA . ILE A 1 92 ? -5.227 3.260 6.443 1.00 98.69 92 ILE A CA 1
ATOM 664 C C . ILE A 1 92 ? -3.783 2.782 6.386 1.00 98.69 92 ILE A C 1
ATOM 666 O O . ILE A 1 92 ? -2.900 3.407 6.973 1.00 98.69 92 ILE A O 1
ATOM 670 N N . ILE A 1 93 ? -3.545 1.704 5.644 1.00 98.69 93 ILE A N 1
ATOM 671 C CA . ILE A 1 93 ? -2.208 1.208 5.315 1.00 98.69 93 ILE A CA 1
ATOM 672 C C . ILE A 1 93 ? -1.729 1.926 4.053 1.00 98.69 93 ILE A C 1
ATOM 674 O O . ILE A 1 93 ? -2.387 1.869 3.015 1.00 98.69 93 ILE A O 1
ATOM 678 N N . GLY A 1 94 ? -0.588 2.603 4.149 1.00 98.06 94 GLY A N 1
ATOM 679 C CA . GLY A 1 94 ? 0.039 3.354 3.070 1.00 98.06 94 GLY A CA 1
ATOM 680 C C . GLY A 1 94 ? 1.356 2.731 2.625 1.00 98.06 94 GLY A C 1
ATOM 681 O O . GLY A 1 94 ? 2.271 2.627 3.432 1.00 98.06 94 GLY A O 1
ATOM 682 N N . SER A 1 95 ? 1.461 2.376 1.345 1.00 98.06 95 SER A N 1
ATOM 683 C CA . SER A 1 95 ? 2.640 1.780 0.706 1.00 98.06 95 SER A CA 1
ATOM 684 C C . SER A 1 95 ? 3.299 2.749 -0.273 1.00 98.06 95 SER A C 1
ATOM 686 O O . SER A 1 95 ? 2.655 3.182 -1.229 1.00 98.06 95 SER A O 1
ATOM 688 N N . TYR A 1 96 ? 4.581 3.047 -0.077 1.00 96.88 96 TYR A N 1
ATOM 689 C CA . TYR A 1 96 ? 5.385 3.851 -0.999 1.00 96.88 96 TYR A CA 1
ATOM 690 C C . TYR A 1 96 ? 6.687 3.135 -1.359 1.00 96.88 96 TYR A C 1
ATOM 692 O O . TYR A 1 96 ? 7.432 2.707 -0.479 1.00 96.88 96 TYR A O 1
ATOM 700 N N . PHE A 1 97 ? 6.963 3.034 -2.656 1.00 95.50 97 PHE A N 1
ATOM 701 C CA . PHE A 1 97 ? 8.161 2.435 -3.219 1.00 95.50 97 PHE A CA 1
ATOM 702 C C . PHE A 1 97 ? 8.995 3.479 -3.937 1.00 95.50 97 PHE A C 1
ATOM 704 O O . PHE A 1 97 ? 8.518 4.166 -4.841 1.00 95.50 97 PHE A O 1
ATOM 711 N N . GLN A 1 98 ? 10.270 3.506 -3.577 1.00 93.94 98 GLN A N 1
ATOM 712 C CA . GLN A 1 98 ? 11.283 4.307 -4.225 1.00 93.94 98 GLN A CA 1
ATOM 713 C C . GLN A 1 98 ? 12.406 3.401 -4.712 1.00 93.94 98 GLN A C 1
ATOM 715 O O . GLN A 1 98 ? 13.096 2.793 -3.901 1.00 93.94 98 GLN A O 1
ATOM 720 N N . LEU A 1 99 ? 12.587 3.310 -6.025 1.00 92.69 99 LEU A N 1
ATOM 721 C CA . LEU A 1 99 ? 13.753 2.695 -6.640 1.00 92.69 99 LEU A CA 1
ATOM 722 C C . LEU A 1 99 ? 14.831 3.756 -6.865 1.00 92.69 99 LEU A C 1
ATOM 724 O O . LEU A 1 99 ? 14.547 4.865 -7.314 1.00 92.69 99 LEU A O 1
ATOM 728 N N . ASP A 1 100 ? 16.074 3.371 -6.588 1.00 90.19 100 ASP A N 1
ATOM 729 C CA . ASP A 1 100 ? 17.257 4.232 -6.691 1.00 90.19 100 ASP A CA 1
ATOM 730 C C . ASP A 1 100 ? 18.346 3.610 -7.595 1.00 90.19 100 ASP A C 1
ATOM 732 O O . ASP A 1 100 ? 19.401 4.206 -7.816 1.00 90.19 100 ASP A O 1
ATOM 736 N N . ASN A 1 101 ? 18.127 2.389 -8.107 1.00 84.75 101 ASN A N 1
ATOM 737 C CA . ASN A 1 101 ? 19.112 1.611 -8.867 1.00 84.75 101 ASN A CA 1
ATOM 738 C C . ASN A 1 101 ? 18.505 0.963 -10.118 1.00 84.75 101 ASN A C 1
ATOM 740 O O . ASN A 1 101 ? 17.712 0.032 -10.017 1.00 84.75 101 ASN A O 1
ATOM 744 N N . ASN A 1 102 ? 18.918 1.422 -11.300 1.00 83.94 102 ASN A N 1
ATOM 745 C CA . ASN A 1 102 ? 18.423 0.912 -12.585 1.00 83.94 102 ASN A CA 1
ATOM 746 C C . ASN A 1 102 ? 19.334 -0.163 -13.217 1.00 83.94 102 ASN A C 1
ATOM 748 O O . ASN A 1 102 ? 19.186 -0.527 -14.379 1.00 83.94 102 ASN A O 1
ATOM 752 N N . THR A 1 103 ? 20.339 -0.648 -12.493 1.00 81.81 103 THR A N 1
ATOM 753 C CA . THR A 1 103 ? 21.387 -1.494 -13.091 1.00 81.81 103 THR A CA 1
ATOM 754 C C . THR A 1 103 ? 21.378 -2.913 -12.531 1.00 81.81 103 THR A C 1
ATOM 756 O O . THR A 1 103 ? 21.978 -3.812 -13.115 1.00 81.81 103 THR A O 1
ATOM 759 N N . ASN A 1 104 ? 20.727 -3.141 -11.390 1.00 79.44 104 ASN A N 1
ATOM 760 C CA . ASN A 1 104 ? 20.781 -4.412 -10.676 1.00 79.44 104 ASN A CA 1
ATOM 761 C C . ASN A 1 104 ? 19.397 -4.830 -10.190 1.00 79.44 104 ASN A C 1
ATOM 763 O O . ASN A 1 104 ? 18.694 -4.022 -9.599 1.00 79.44 104 ASN A O 1
ATOM 767 N N . GLY A 1 105 ? 19.074 -6.117 -10.329 1.00 84.38 105 GLY A N 1
ATOM 768 C CA . GLY A 1 105 ? 17.880 -6.698 -9.714 1.00 84.38 105 GLY A CA 1
ATOM 769 C C . GLY A 1 105 ? 16.575 -6.090 -10.208 1.00 84.38 105 GLY A C 1
ATOM 770 O O . GLY A 1 105 ? 16.385 -5.931 -11.413 1.00 84.38 105 GLY A O 1
ATOM 771 N N . ILE A 1 106 ? 15.690 -5.794 -9.250 1.00 88.69 106 ILE A N 1
ATOM 772 C CA . ILE A 1 106 ? 14.401 -5.150 -9.493 1.00 88.69 106 ILE A CA 1
ATOM 773 C C . ILE A 1 106 ? 14.671 -3.679 -9.811 1.00 88.69 106 ILE A C 1
ATOM 775 O O . ILE A 1 106 ? 14.955 -2.874 -8.928 1.00 88.69 106 ILE A O 1
ATOM 779 N N . THR A 1 107 ? 14.595 -3.373 -11.098 1.00 89.62 107 THR A N 1
ATOM 780 C CA . THR A 1 107 ? 14.704 -2.032 -11.694 1.00 89.62 107 THR A CA 1
ATOM 781 C C . THR A 1 107 ? 13.337 -1.433 -12.017 1.00 89.62 107 THR A C 1
ATOM 783 O O . THR A 1 107 ? 13.227 -0.245 -12.314 1.00 89.62 107 THR A O 1
ATOM 786 N N . GLU A 1 108 ? 12.304 -2.270 -11.944 1.00 91.00 108 GLU A N 1
ATOM 787 C CA . GLU A 1 108 ? 10.927 -1.935 -12.243 1.00 91.00 108 GLU A CA 1
ATOM 788 C C . GLU A 1 108 ? 9.969 -2.730 -11.344 1.00 91.00 108 GLU A C 1
ATOM 790 O O . GLU A 1 108 ? 10.193 -3.906 -11.053 1.00 91.00 108 GLU A O 1
ATOM 795 N N . ILE A 1 109 ? 8.870 -2.101 -10.932 1.00 93.06 109 ILE A N 1
ATOM 796 C CA . ILE A 1 109 ? 7.763 -2.741 -10.223 1.00 93.06 109 ILE A CA 1
ATOM 797 C C . ILE A 1 109 ? 6.509 -2.574 -11.081 1.00 93.06 109 ILE A C 1
ATOM 799 O O . ILE A 1 109 ? 5.899 -1.505 -11.100 1.00 93.06 109 ILE A O 1
ATOM 803 N N . ASN A 1 110 ? 6.089 -3.646 -11.757 1.00 91.75 110 ASN A N 1
ATOM 804 C CA . ASN A 1 110 ? 4.854 -3.653 -12.551 1.00 91.75 110 ASN A CA 1
ATOM 805 C C . ASN A 1 110 ? 3.629 -4.031 -11.715 1.00 91.75 110 ASN A C 1
ATOM 807 O O . ASN A 1 110 ? 2.476 -3.793 -12.092 1.00 91.75 110 ASN A O 1
ATOM 811 N N . SER A 1 111 ? 3.835 -4.713 -10.591 1.00 92.44 111 SER A N 1
ATOM 812 C CA . SER A 1 111 ? 2.741 -5.135 -9.723 1.00 92.44 111 SER A CA 1
ATOM 813 C C . SER A 1 111 ? 3.171 -5.242 -8.275 1.00 92.44 111 SER A C 1
ATOM 815 O O . SER A 1 111 ? 4.298 -5.624 -7.963 1.00 92.44 111 SER A O 1
ATOM 817 N N . ILE A 1 112 ? 2.220 -4.932 -7.404 1.00 95.31 112 ILE A N 1
ATOM 818 C CA . ILE A 1 112 ? 2.319 -5.097 -5.961 1.00 95.31 112 ILE A CA 1
ATOM 819 C C . ILE A 1 112 ? 1.124 -5.941 -5.533 1.00 95.31 112 ILE A C 1
ATOM 821 O O . ILE A 1 112 ? 0.003 -5.680 -5.962 1.00 95.31 112 ILE A O 1
ATOM 825 N N . VAL A 1 113 ? 1.336 -6.929 -4.675 1.00 96.88 113 VAL A N 1
ATOM 826 C CA . VAL A 1 113 ? 0.262 -7.644 -3.986 1.00 96.88 113 VAL A CA 1
ATOM 827 C C . VAL A 1 113 ? 0.436 -7.429 -2.490 1.00 96.88 113 VAL A C 1
ATOM 829 O O . VAL A 1 113 ? 1.432 -7.848 -1.899 1.00 96.88 113 VAL A O 1
ATOM 832 N N . ARG A 1 114 ? -0.534 -6.751 -1.879 1.00 97.81 114 ARG A N 1
ATOM 833 C CA . ARG A 1 114 ? -0.647 -6.622 -0.424 1.00 97.81 114 ARG A CA 1
ATOM 834 C C . ARG A 1 114 ? -1.384 -7.832 0.133 1.00 97.81 114 ARG A C 1
ATOM 836 O O . ARG A 1 114 ? -2.335 -8.298 -0.482 1.00 97.81 114 ARG A O 1
ATOM 843 N N . SER A 1 115 ? -0.932 -8.309 1.280 1.00 98.00 115 SER A N 1
ATOM 844 C CA . SER A 1 115 ? -1.476 -9.444 2.026 1.00 98.00 115 SER A CA 1
ATOM 845 C C . SER A 1 115 ? -1.843 -9.020 3.446 1.00 98.00 115 SER A C 1
ATOM 847 O O . SER A 1 115 ? -1.421 -7.949 3.889 1.00 98.00 115 SER A O 1
ATOM 849 N N . GLY A 1 116 ? -2.547 -9.882 4.180 1.00 96.94 116 GLY A N 1
ATOM 850 C CA . GLY A 1 116 ? -2.917 -9.628 5.570 1.00 96.94 116 GLY A CA 1
ATOM 851 C C . GLY A 1 116 ? -4.312 -9.033 5.707 1.00 96.94 116 GLY A C 1
ATOM 852 O O . GLY A 1 116 ? -4.533 -8.164 6.545 1.00 96.94 116 GLY A O 1
ATOM 853 N N . PHE A 1 117 ? -5.235 -9.466 4.852 1.00 97.56 117 PHE A N 1
ATOM 854 C CA . PHE A 1 117 ? -6.644 -9.075 4.890 1.00 97.56 117 PHE A CA 1
ATOM 855 C C . PHE A 1 117 ? -7.579 -10.272 5.104 1.00 97.56 117 PHE A C 1
ATOM 857 O O . PHE A 1 117 ? -8.792 -10.077 5.130 1.00 97.56 117 PHE A O 1
ATOM 864 N N . ALA A 1 118 ? -7.038 -11.488 5.271 1.00 94.62 118 ALA A N 1
ATOM 865 C CA . ALA A 1 118 ? -7.811 -12.731 5.348 1.00 94.62 118 ALA A CA 1
ATOM 866 C C . ALA A 1 118 ? -8.915 -12.677 6.412 1.00 94.62 118 ALA A C 1
ATOM 868 O O . ALA A 1 118 ? -10.033 -13.128 6.172 1.00 94.62 118 ALA A O 1
ATOM 869 N N . ASP A 1 119 ? -8.595 -12.087 7.563 1.00 88.69 119 ASP A N 1
ATOM 870 C CA . ASP A 1 119 ? -9.490 -12.026 8.716 1.00 88.69 119 ASP A CA 1
ATOM 871 C C . ASP A 1 119 ? -10.417 -10.803 8.700 1.00 88.69 119 ASP A C 1
ATOM 873 O O . ASP A 1 119 ? -11.280 -10.683 9.571 1.00 88.69 119 ASP A O 1
ATOM 877 N N . TYR A 1 120 ? -10.258 -9.891 7.732 1.00 95.50 120 TYR A N 1
ATOM 878 C CA . TYR A 1 120 ? -11.080 -8.692 7.614 1.00 95.50 120 TYR A CA 1
ATOM 879 C C . TYR A 1 120 ? -12.354 -8.971 6.814 1.00 95.50 120 TYR A C 1
ATOM 881 O O . TYR A 1 120 ? -12.333 -9.150 5.596 1.00 95.50 120 TYR A O 1
ATOM 889 N N . ALA A 1 121 ? -13.490 -8.946 7.509 1.00 91.56 121 ALA A N 1
ATOM 890 C CA . ALA A 1 121 ? -14.806 -9.211 6.925 1.00 91.56 121 ALA A CA 1
ATOM 891 C C . ALA A 1 121 ? -15.517 -7.967 6.350 1.00 91.56 121 ALA A C 1
ATOM 893 O O . ALA A 1 121 ? -16.654 -8.072 5.891 1.00 91.56 121 ALA A O 1
ATOM 894 N N . GLY A 1 122 ? -14.906 -6.783 6.436 1.00 93.25 122 GLY A N 1
ATOM 895 C CA . GLY A 1 122 ? -15.490 -5.547 5.914 1.00 93.25 122 GLY A CA 1
ATOM 896 C C .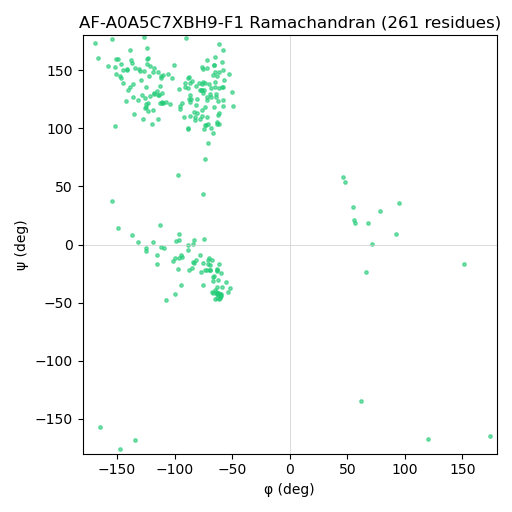 GLY A 1 122 ? -15.103 -5.259 4.463 1.00 93.25 122 GLY A C 1
ATOM 897 O O . GLY A 1 122 ? -14.293 -5.956 3.852 1.00 93.25 122 GLY A O 1
ATOM 898 N N . THR A 1 123 ? -15.642 -4.164 3.931 1.00 94.50 123 THR A N 1
ATOM 899 C CA . THR A 1 123 ? -15.213 -3.615 2.642 1.00 94.50 123 THR A CA 1
ATOM 900 C C . THR A 1 123 ? -13.867 -2.916 2.801 1.00 94.50 123 THR A C 1
ATOM 902 O O . THR A 1 123 ? -13.675 -2.128 3.732 1.00 94.50 123 THR A O 1
ATOM 905 N N . LEU A 1 124 ? -12.921 -3.251 1.923 1.00 97.88 124 LEU A N 1
ATOM 906 C CA . LEU A 1 124 ? -11.685 -2.492 1.754 1.00 97.88 124 LEU A CA 1
ATOM 907 C C . LEU A 1 124 ? -11.928 -1.396 0.725 1.00 97.88 124 LEU A C 1
ATOM 909 O O . LEU A 1 124 ? -12.581 -1.641 -0.287 1.00 97.88 124 LEU A O 1
ATOM 913 N N . SER A 1 125 ? -11.326 -0.234 0.930 1.00 96.94 125 SER A N 1
ATOM 914 C CA . SER A 1 125 ? -11.350 0.851 -0.053 1.00 96.94 125 SER A CA 1
ATOM 915 C C . SER A 1 125 ? -9.923 1.293 -0.345 1.00 96.94 125 SER A C 1
ATOM 917 O O . SER A 1 125 ? -9.062 1.224 0.532 1.00 96.94 125 SER A O 1
ATOM 919 N N . ALA A 1 126 ? -9.648 1.764 -1.558 1.00 97.38 126 ALA A N 1
ATOM 920 C CA . ALA A 1 126 ? -8.323 2.237 -1.944 1.00 97.38 126 ALA A CA 1
ATOM 921 C C . ALA A 1 126 ? -8.330 3.691 -2.404 1.00 97.38 126 ALA A C 1
ATOM 923 O O . ALA A 1 126 ? -9.333 4.195 -2.908 1.00 97.38 126 ALA A O 1
ATOM 924 N N . ALA A 1 127 ? -7.181 4.339 -2.254 1.00 96.00 127 ALA A N 1
ATOM 925 C CA . ALA A 1 127 ? -6.909 5.672 -2.767 1.00 96.00 127 ALA A CA 1
ATOM 926 C C . ALA A 1 127 ? -5.402 5.854 -3.000 1.00 96.00 127 ALA A C 1
ATOM 928 O O . ALA A 1 127 ? -4.600 4.968 -2.691 1.00 96.00 127 ALA A O 1
ATOM 929 N N . TRP A 1 128 ? -4.990 7.004 -3.524 1.00 95.06 128 TRP A N 1
ATOM 930 C CA . TRP A 1 128 ? -3.582 7.381 -3.571 1.00 95.06 128 TRP A CA 1
ATOM 931 C C . TRP A 1 128 ? -3.372 8.893 -3.477 1.00 95.06 128 TRP A C 1
ATOM 933 O O . TRP A 1 128 ? -4.271 9.689 -3.755 1.00 95.06 128 TRP A O 1
ATOM 943 N N . VAL A 1 129 ? -2.158 9.276 -3.086 1.00 93.69 129 VAL A N 1
ATOM 944 C CA . VAL A 1 129 ? -1.652 10.659 -3.102 1.00 93.69 129 VAL A CA 1
ATOM 945 C C . VAL A 1 129 ? -0.212 10.676 -3.596 1.00 93.69 129 VAL A C 1
ATOM 947 O O . VAL A 1 129 ? 0.437 9.624 -3.646 1.00 93.69 129 VAL A O 1
ATOM 950 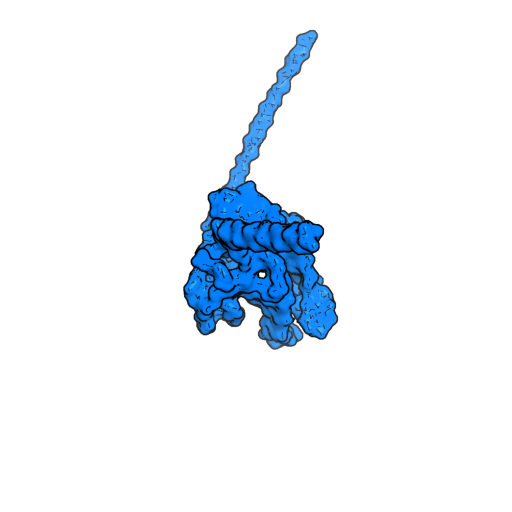N N . TYR A 1 130 ? 0.327 11.848 -3.928 1.00 93.19 130 TYR A N 1
ATOM 951 C CA . TYR A 1 130 ? 1.768 11.943 -4.140 1.00 93.19 130 TYR A CA 1
ATOM 952 C C . TYR A 1 130 ? 2.498 11.743 -2.816 1.00 93.19 130 TYR A C 1
ATOM 954 O O . TYR A 1 130 ? 2.132 12.310 -1.788 1.00 93.19 130 TYR A O 1
ATOM 962 N N . ALA A 1 131 ? 3.551 10.930 -2.833 1.00 93.06 131 ALA A N 1
ATOM 963 C CA . ALA A 1 131 ? 4.351 10.699 -1.638 1.00 93.06 131 ALA A CA 1
ATOM 964 C C . ALA A 1 131 ? 5.096 11.973 -1.196 1.00 93.06 131 ALA A C 1
ATOM 966 O O . ALA A 1 131 ? 5.328 12.155 -0.001 1.00 93.06 131 ALA A O 1
ATOM 967 N N . SER A 1 132 ? 5.423 12.880 -2.127 1.00 90.25 132 SER A N 1
ATOM 968 C CA . SER A 1 132 ? 6.013 14.193 -1.829 1.00 90.25 132 SER A CA 1
ATOM 969 C C . SER A 1 132 ? 5.128 15.044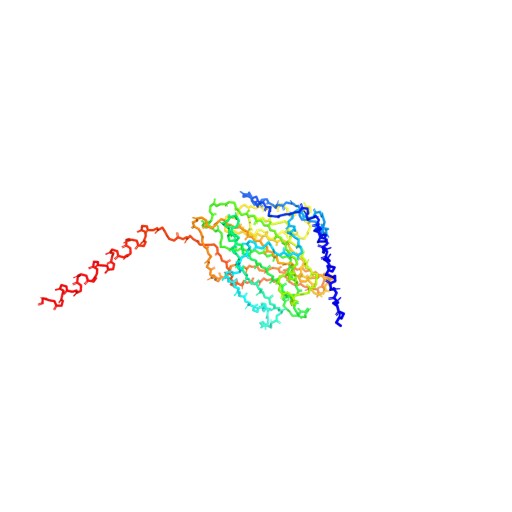 -0.925 1.00 90.25 132 SER A C 1
ATOM 971 O O . SER A 1 132 ? 5.642 15.711 -0.031 1.00 90.25 132 SER A O 1
ATOM 973 N N . ASP A 1 133 ? 3.809 14.962 -1.101 1.00 89.62 133 ASP A N 1
ATOM 974 C CA . ASP A 1 133 ? 2.830 15.729 -0.325 1.00 89.62 133 ASP A CA 1
ATOM 975 C C . ASP A 1 133 ? 2.729 15.240 1.130 1.00 89.62 133 ASP A C 1
ATOM 977 O O . ASP A 1 133 ? 2.208 15.940 1.998 1.00 89.62 133 ASP A O 1
ATOM 981 N N . VAL A 1 134 ? 3.236 14.034 1.408 1.00 90.56 134 VAL A N 1
ATOM 982 C CA . VAL A 1 134 ? 3.174 13.392 2.728 1.00 90.56 134 VAL A CA 1
ATOM 983 C C . VAL A 1 134 ? 4.531 13.374 3.418 1.00 90.56 134 VAL A C 1
ATOM 985 O O . VAL A 1 134 ? 4.637 13.715 4.594 1.00 90.56 134 VAL A O 1
ATOM 988 N N . TYR A 1 135 ? 5.575 12.962 2.702 1.00 87.31 135 TYR A N 1
ATOM 989 C CA . TYR A 1 135 ? 6.901 12.739 3.275 1.00 87.31 135 TYR A CA 1
ATOM 990 C C . TYR A 1 135 ? 7.883 13.878 2.991 1.00 87.31 135 TYR A C 1
ATOM 992 O O . TYR A 1 135 ? 8.927 13.937 3.636 1.00 87.31 135 TYR A O 1
ATOM 1000 N N . GLY A 1 136 ? 7.588 14.785 2.051 1.00 76.31 136 GLY A N 1
ATOM 1001 C CA . GLY A 1 136 ? 8.421 15.943 1.695 1.00 76.31 136 GLY A CA 1
ATOM 1002 C C . GLY A 1 136 ? 9.779 15.622 1.049 1.00 76.31 136 GLY A C 1
ATOM 1003 O O . GLY A 1 136 ? 10.327 16.458 0.339 1.00 76.31 136 GLY A O 1
ATOM 1004 N N . SER A 1 137 ? 10.325 14.424 1.272 1.00 65.75 137 SER A N 1
ATOM 1005 C CA . SER A 1 137 ? 11.592 13.928 0.719 1.00 65.75 137 SER A CA 1
ATOM 1006 C C . SER A 1 137 ? 11.428 13.071 -0.538 1.00 65.75 137 SER A C 1
ATOM 1008 O O . SER A 1 137 ? 12.423 12.766 -1.194 1.00 65.75 137 SER A O 1
ATOM 1010 N N . ALA A 1 138 ? 10.200 12.669 -0.869 1.00 70.94 138 ALA A N 1
ATOM 1011 C CA . ALA A 1 138 ? 9.909 11.901 -2.072 1.00 70.94 138 ALA A CA 1
ATOM 1012 C C . ALA A 1 138 ? 9.924 12.801 -3.327 1.00 70.94 138 ALA A C 1
ATOM 1014 O O . ALA A 1 138 ? 9.651 14.002 -3.216 1.00 70.94 138 ALA A O 1
ATOM 1015 N N . PRO A 1 139 ? 10.224 12.247 -4.519 1.00 71.62 139 PRO A N 1
ATOM 1016 C CA . PRO A 1 139 ? 10.107 12.977 -5.778 1.00 71.62 139 PRO A CA 1
ATOM 1017 C C . PRO A 1 139 ? 8.714 13.595 -5.946 1.00 71.62 139 PRO A C 1
ATOM 1019 O O . PRO A 1 139 ? 7.723 13.018 -5.504 1.00 71.62 139 PRO A O 1
ATOM 1022 N N . ALA A 1 140 ? 8.653 14.764 -6.590 1.00 68.56 140 ALA A N 1
ATOM 1023 C CA . ALA A 1 140 ? 7.415 15.531 -6.766 1.00 68.56 140 ALA A CA 1
ATOM 1024 C C . ALA A 1 140 ? 6.345 14.803 -7.603 1.00 68.56 140 ALA A C 1
ATOM 1026 O O . ALA A 1 140 ? 5.164 15.118 -7.490 1.00 68.56 140 ALA A O 1
ATOM 1027 N N . ASP A 1 141 ? 6.760 13.823 -8.408 1.00 81.25 141 ASP A N 1
ATOM 1028 C CA . ASP A 1 141 ? 5.877 12.981 -9.207 1.00 81.25 141 ASP A CA 1
ATOM 1029 C C . ASP A 1 141 ? 5.774 11.579 -8.596 1.00 81.25 141 ASP A C 1
ATOM 1031 O O . ASP A 1 141 ? 6.738 11.046 -8.043 1.00 81.25 141 ASP A O 1
ATOM 1035 N N . GLY A 1 142 ? 4.604 10.955 -8.740 1.00 88.75 142 GLY A N 1
ATOM 1036 C CA . GLY A 1 142 ? 4.346 9.600 -8.263 1.00 88.75 142 GLY A CA 1
ATOM 1037 C C . GLY A 1 142 ? 3.503 8.803 -9.251 1.00 88.75 142 GLY A C 1
ATOM 1038 O O . GLY A 1 142 ? 2.472 9.277 -9.731 1.00 88.75 142 GLY A O 1
ATOM 1039 N N . TYR A 1 143 ? 3.916 7.573 -9.544 1.00 93.12 143 TYR A N 1
ATOM 1040 C CA . TYR A 1 143 ? 3.166 6.656 -10.383 1.00 93.12 143 TYR A CA 1
ATOM 1041 C C . TYR A 1 143 ? 1.871 6.289 -9.668 1.00 93.12 143 TYR A C 1
ATOM 1043 O O . TYR A 1 143 ? 1.896 5.713 -8.581 1.00 93.12 143 TYR A O 1
ATOM 1051 N N . ARG A 1 144 ? 0.732 6.627 -10.265 1.00 92.56 144 ARG A N 1
ATOM 1052 C CA . ARG A 1 144 ? -0.600 6.433 -9.677 1.00 92.56 144 ARG A CA 1
ATOM 1053 C C . ARG A 1 144 ? -0.923 4.975 -9.341 1.00 92.56 144 ARG A C 1
ATOM 1055 O O . ARG A 1 144 ? -0.411 4.048 -9.970 1.00 92.56 144 ARG A O 1
ATOM 1062 N N . LEU A 1 145 ? -1.852 4.779 -8.410 1.00 92.88 145 LEU A N 1
ATOM 1063 C CA . LEU A 1 145 ? -2.450 3.472 -8.136 1.00 92.88 145 LEU A CA 1
ATOM 1064 C C . LEU A 1 145 ? -3.310 3.044 -9.331 1.00 92.88 145 LEU A C 1
ATOM 1066 O O . LEU A 1 145 ? -4.178 3.801 -9.751 1.00 92.88 145 LEU A O 1
ATOM 1070 N N . ARG A 1 146 ? -3.105 1.844 -9.891 1.00 90.31 146 ARG A N 1
ATOM 1071 C CA . ARG A 1 146 ? -3.929 1.346 -11.007 1.00 90.31 146 ARG A CA 1
ATOM 1072 C C . ARG A 1 146 ? -4.675 0.078 -10.638 1.00 90.31 146 ARG A C 1
ATOM 1074 O O . ARG A 1 146 ? -4.071 -0.910 -10.223 1.00 90.31 146 ARG A O 1
ATOM 1081 N N . ASP A 1 147 ? -5.975 0.105 -10.915 1.00 87.44 147 ASP A N 1
ATOM 1082 C CA . ASP A 1 147 ? -6.856 -1.060 -10.998 1.00 87.44 147 ASP A CA 1
ATOM 1083 C C . ASP A 1 147 ? -6.682 -2.044 -9.821 1.00 87.44 147 ASP A C 1
ATOM 1085 O O . ASP A 1 147 ? -6.320 -3.212 -10.033 1.00 87.44 147 ASP A O 1
ATOM 1089 N N . PRO A 1 148 ? -6.877 -1.589 -8.569 1.00 93.00 148 PRO A N 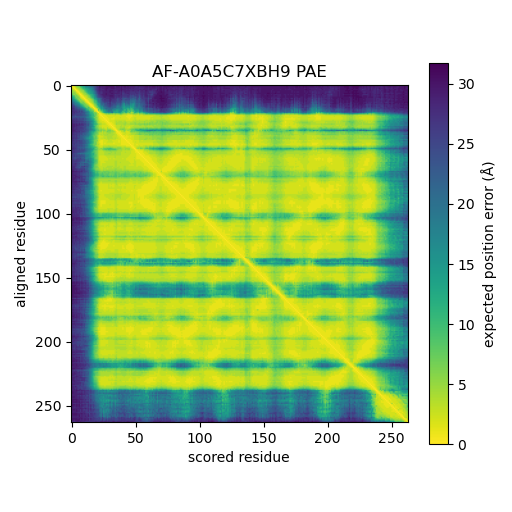1
ATOM 1090 C CA . PRO A 1 148 ? -6.751 -2.452 -7.405 1.00 93.00 148 PRO A CA 1
ATOM 1091 C C . PRO A 1 148 ? -7.813 -3.559 -7.454 1.00 93.00 148 PRO A C 1
ATOM 1093 O O . PRO A 1 148 ? -8.930 -3.361 -7.943 1.00 93.00 148 PRO A O 1
ATOM 1096 N N . SER A 1 149 ? -7.459 -4.744 -6.968 1.00 93.00 149 SER A N 1
ATOM 1097 C CA . SER A 1 149 ? -8.299 -5.941 -7.045 1.00 93.00 149 SER A CA 1
ATOM 1098 C C . SER A 1 149 ? -8.135 -6.807 -5.808 1.00 93.00 149 SER A C 1
ATOM 1100 O O . SER A 1 149 ? -7.001 -7.024 -5.387 1.00 93.00 149 SER A O 1
ATOM 1102 N N . ARG A 1 150 ? -9.236 -7.357 -5.281 1.00 94.62 150 ARG A N 1
ATOM 1103 C CA . ARG A 1 150 ? -9.225 -8.383 -4.223 1.00 94.62 150 ARG A CA 1
ATOM 1104 C C . ARG A 1 150 ? -8.776 -9.737 -4.777 1.00 94.62 150 ARG A C 1
ATOM 1106 O O . ARG A 1 150 ? -9.596 -10.605 -5.050 1.00 94.62 150 ARG A O 1
ATOM 1113 N N . SER A 1 151 ? -7.485 -9.858 -5.058 1.00 93.56 151 SER A N 1
ATOM 1114 C CA . SER A 1 151 ? -6.844 -10.998 -5.721 1.00 93.56 151 SER A CA 1
ATOM 1115 C C . SER A 1 151 ? -5.327 -10.893 -5.549 1.00 93.56 151 SER A C 1
ATOM 1117 O O . SER A 1 151 ? -4.826 -9.780 -5.412 1.00 93.56 151 SER A O 1
ATOM 1119 N N . ASP A 1 152 ? -4.574 -11.974 -5.716 1.00 92.56 152 ASP A N 1
ATOM 1120 C CA . ASP A 1 152 ? -3.121 -11.942 -5.976 1.00 92.56 152 ASP A CA 1
ATOM 1121 C C . ASP A 1 152 ? -2.767 -12.038 -7.470 1.00 92.56 152 ASP A C 1
ATOM 1123 O O . ASP A 1 152 ? -1.591 -12.059 -7.836 1.00 92.56 152 ASP A O 1
ATOM 1127 N N . TYR A 1 153 ? -3.769 -12.058 -8.355 1.00 89.38 153 TYR A N 1
ATOM 1128 C CA . TYR A 1 153 ? -3.550 -12.129 -9.794 1.00 89.38 153 TYR A CA 1
ATOM 1129 C C . TYR A 1 153 ? -2.684 -10.956 -10.285 1.00 89.38 153 TYR A C 1
ATOM 1131 O O . TYR A 1 153 ? -3.062 -9.786 -10.189 1.00 89.38 153 TYR A O 1
ATOM 1139 N N . ILE A 1 154 ? -1.523 -11.274 -10.858 1.00 85.94 154 ILE A N 1
ATOM 1140 C CA . ILE A 1 154 ? -0.597 -10.307 -11.459 1.00 85.94 154 ILE A CA 1
ATOM 1141 C C . ILE A 1 154 ? -1.010 -10.121 -12.917 1.00 85.94 154 ILE A C 1
ATOM 1143 O O . ILE A 1 154 ? -0.723 -10.960 -13.773 1.00 85.94 154 ILE A O 1
ATOM 1147 N N . ALA A 1 155 ? -1.737 -9.038 -13.189 1.00 74.25 155 ALA A N 1
ATOM 1148 C CA . ALA A 1 155 ? -2.281 -8.778 -14.514 1.00 74.25 155 ALA A CA 1
ATOM 1149 C C . ALA A 1 155 ? -1.181 -8.512 -15.547 1.00 74.25 155 ALA A C 1
ATOM 1151 O O . ALA A 1 155 ? -0.172 -7.867 -15.262 1.00 74.25 155 ALA A O 1
ATOM 1152 N N . SER A 1 156 ? -1.424 -8.940 -16.787 1.00 70.00 156 SER A N 1
ATOM 1153 C CA . SER A 1 156 ? -0.606 -8.523 -17.926 1.00 70.00 156 SER A CA 1
ATOM 1154 C C . SER A 1 156 ? -0.606 -6.999 -18.075 1.00 70.00 156 SER A C 1
ATOM 1156 O O . SER A 1 156 ? -1.628 -6.351 -17.826 1.00 70.00 156 SER A O 1
ATOM 1158 N N . TYR A 1 157 ? 0.484 -6.439 -18.603 1.00 66.00 157 TYR A N 1
ATOM 1159 C CA . TYR A 1 157 ? 0.573 -5.012 -18.929 1.00 66.00 157 TYR A CA 1
ATOM 1160 C C . TYR A 1 157 ? -0.596 -4.526 -19.809 1.00 66.00 157 TYR A C 1
ATOM 1162 O O . TYR A 1 157 ? -1.146 -3.443 -19.591 1.00 66.00 157 TYR A O 1
ATOM 1170 N N . ASN A 1 158 ? -1.051 -5.358 -20.756 1.00 67.94 158 ASN A N 1
ATOM 1171 C CA . ASN A 1 158 ? -2.186 -5.037 -21.619 1.00 67.94 158 ASN A CA 1
ATOM 1172 C C . ASN A 1 158 ? -3.481 -4.857 -20.802 1.00 67.94 158 ASN A C 1
ATOM 1174 O O . ASN A 1 158 ? -4.041 -5.808 -20.255 1.00 67.94 158 ASN A O 1
ATOM 1178 N N . ALA A 1 159 ? -3.972 -3.614 -20.748 1.00 61.41 159 ALA A N 1
ATOM 1179 C CA . ALA A 1 159 ? -5.167 -3.243 -19.995 1.00 61.41 159 ALA A CA 1
ATOM 1180 C C . ALA A 1 159 ? -6.444 -3.952 -20.481 1.00 61.41 159 ALA A C 1
ATOM 1182 O O . ALA A 1 159 ? -7.312 -4.232 -19.661 1.00 61.41 159 ALA A O 1
ATOM 1183 N N . GLY A 1 160 ? -6.546 -4.287 -21.773 1.00 61.97 160 GLY A N 1
ATOM 1184 C CA . GLY A 1 160 ? -7.715 -4.967 -22.344 1.00 61.97 160 GLY A CA 1
ATOM 1185 C C . GLY A 1 160 ? -7.868 -6.420 -21.886 1.00 61.97 160 GLY A C 1
ATOM 1186 O O . GLY A 1 160 ? -8.972 -6.954 -21.908 1.00 61.97 160 GLY A O 1
ATOM 1187 N N . THR A 1 161 ? -6.783 -7.050 -21.427 1.00 66.12 161 THR A N 1
ATOM 1188 C CA . THR A 1 161 ? -6.780 -8.428 -20.906 1.00 66.12 161 THR A CA 1
ATOM 1189 C C . THR A 1 161 ? -6.505 -8.501 -19.408 1.00 66.12 161 THR A C 1
ATOM 1191 O O . THR A 1 161 ? -6.570 -9.584 -18.840 1.00 66.12 161 THR A O 1
ATOM 1194 N N . ALA A 1 162 ? -6.257 -7.370 -18.739 1.00 61.81 162 ALA A N 1
ATOM 1195 C CA . ALA A 1 162 ? -5.891 -7.311 -17.321 1.00 61.81 162 ALA A CA 1
ATOM 1196 C C . ALA A 1 162 ? -6.958 -7.872 -16.355 1.00 61.81 162 ALA A C 1
ATOM 1198 O O . ALA A 1 162 ? -6.642 -8.167 -15.202 1.00 61.81 162 ALA A O 1
ATOM 1199 N N . ALA A 1 163 ? -8.204 -8.026 -16.818 1.00 65.44 163 ALA A N 1
ATOM 1200 C CA . ALA A 1 163 ? -9.300 -8.659 -16.081 1.00 65.44 163 ALA A CA 1
ATOM 1201 C C . ALA A 1 163 ? -9.477 -10.162 -16.394 1.00 65.44 163 ALA A C 1
ATOM 1203 O O . ALA A 1 163 ? -10.259 -10.842 -15.733 1.00 65.44 163 ALA A O 1
ATOM 1204 N N . THR A 1 164 ? -8.782 -10.700 -17.402 1.00 67.75 164 THR A N 1
ATOM 1205 C CA . THR A 1 164 ? -8.941 -12.098 -17.830 1.00 67.75 164 THR A CA 1
ATOM 1206 C C . THR A 1 164 ? -8.239 -13.026 -16.842 1.00 67.75 164 THR A C 1
ATOM 1208 O O . THR A 1 164 ? -7.015 -13.047 -16.782 1.00 67.75 164 THR A O 1
ATOM 1211 N N . GLY A 1 165 ? -9.010 -13.810 -16.084 1.00 67.81 165 GLY A N 1
ATOM 1212 C CA . GLY A 1 165 ? -8.477 -14.758 -15.096 1.00 67.81 165 GLY A CA 1
ATOM 1213 C C . GLY A 1 165 ? -8.344 -14.203 -13.677 1.00 67.81 165 GLY A C 1
ATOM 1214 O O . GLY A 1 165 ? -7.771 -14.876 -12.826 1.00 67.81 165 GLY A O 1
ATOM 1215 N N . ALA A 1 166 ? -8.876 -13.008 -13.408 1.00 74.19 166 ALA A N 1
ATOM 1216 C CA . ALA A 1 166 ? -8.936 -12.486 -12.051 1.00 74.19 166 ALA A CA 1
ATOM 1217 C C . ALA A 1 166 ? -9.959 -13.280 -11.208 1.00 74.19 166 ALA A C 1
ATOM 1219 O O . ALA A 1 166 ? -11.032 -13.637 -11.699 1.00 74.19 166 ALA A O 1
ATOM 1220 N N . TYR A 1 167 ? -9.610 -13.578 -9.958 1.00 89.69 167 TYR A N 1
ATOM 1221 C CA . TYR A 1 167 ? -10.431 -14.324 -9.001 1.00 89.69 167 TYR A CA 1
ATOM 1222 C C . TYR A 1 167 ? -10.370 -13.662 -7.632 1.00 89.69 167 TYR A C 1
ATOM 1224 O O . TYR A 1 167 ? -9.413 -12.950 -7.333 1.00 89.69 167 TYR A O 1
ATOM 1232 N N . PHE A 1 168 ? -11.391 -13.892 -6.811 1.00 94.06 168 PHE A N 1
ATOM 1233 C CA . PHE A 1 168 ? -11.422 -13.349 -5.462 1.00 94.06 168 PHE A CA 1
ATOM 1234 C C . PHE A 1 168 ? -10.424 -14.068 -4.551 1.00 94.06 168 PHE A C 1
ATOM 1236 O O . PHE A 1 168 ? -10.480 -15.290 -4.410 1.00 94.06 168 PHE A O 1
ATOM 1243 N N . ASP A 1 169 ? -9.567 -13.290 -3.901 1.00 96.19 169 ASP A N 1
ATOM 1244 C CA . ASP A 1 169 ? -8.780 -13.709 -2.747 1.00 96.19 169 ASP A CA 1
ATOM 1245 C C . ASP A 1 169 ? -9.033 -12.718 -1.604 1.00 96.19 169 ASP A C 1
ATOM 1247 O O . ASP A 1 169 ? -8.750 -11.520 -1.715 1.00 96.19 169 ASP A O 1
ATOM 1251 N N . ALA A 1 170 ? -9.596 -13.224 -0.506 1.00 95.56 170 ALA A N 1
ATOM 1252 C CA . ALA A 1 170 ? -9.933 -12.417 0.658 1.00 95.56 170 ALA A CA 1
ATOM 1253 C C . ALA A 1 170 ? -8.689 -11.849 1.356 1.00 95.56 170 ALA A C 1
ATOM 1255 O O . ALA A 1 170 ? -8.775 -10.782 1.955 1.00 95.56 170 ALA A O 1
ATOM 1256 N N . ASP A 1 171 ? -7.529 -12.498 1.252 1.00 97.69 171 ASP A N 1
ATOM 1257 C CA . ASP A 1 171 ? -6.313 -12.032 1.914 1.00 97.69 171 ASP A CA 1
ATOM 1258 C C . ASP A 1 171 ? -5.568 -10.953 1.131 1.00 97.69 171 ASP A C 1
ATOM 1260 O O . ASP A 1 171 ? -4.681 -10.299 1.678 1.00 97.69 171 ASP A O 1
ATOM 1264 N N . LYS A 1 172 ? -5.882 -10.774 -0.155 1.00 97.06 172 LYS A N 1
ATOM 1265 C CA . LYS A 1 172 ? -4.965 -10.112 -1.084 1.00 97.06 172 LYS A CA 1
ATOM 1266 C C . LYS A 1 172 ? -5.569 -8.891 -1.752 1.00 97.06 172 LYS A C 1
ATOM 1268 O O . LYS A 1 172 ? -6.740 -8.868 -2.122 1.00 97.06 172 LYS A O 1
ATOM 1273 N N . VAL A 1 173 ? -4.720 -7.893 -1.980 1.00 96.94 173 VAL A N 1
ATOM 1274 C CA . VAL A 1 173 ? -5.006 -6.752 -2.852 1.00 96.94 173 VAL A CA 1
ATOM 1275 C C . VAL A 1 173 ? -3.882 -6.599 -3.872 1.00 96.94 173 VAL A C 1
ATOM 1277 O O . VAL A 1 173 ? -2.783 -6.161 -3.533 1.00 96.94 173 VAL A O 1
ATOM 1280 N N . ALA A 1 174 ? -4.156 -6.931 -5.132 1.00 94.62 174 ALA A N 1
ATOM 1281 C CA . ALA A 1 174 ? -3.242 -6.709 -6.246 1.00 94.62 174 ALA A CA 1
ATOM 1282 C C . ALA A 1 174 ? -3.426 -5.302 -6.813 1.00 94.62 174 ALA A C 1
ATOM 1284 O O . ALA A 1 174 ? -4.525 -4.923 -7.220 1.00 94.62 174 ALA A O 1
ATOM 1285 N N . ILE A 1 175 ? -2.327 -4.571 -6.937 1.00 92.94 175 ILE A N 1
ATOM 1286 C CA . ILE A 1 175 ? -2.230 -3.231 -7.508 1.00 92.94 175 ILE A CA 1
ATOM 1287 C C . ILE A 1 175 ? -1.324 -3.319 -8.729 1.00 92.94 175 ILE A C 1
ATOM 1289 O O . ILE A 1 175 ? -0.212 -3.849 -8.653 1.00 92.94 175 ILE A O 1
ATOM 1293 N N . ARG A 1 176 ? -1.788 -2.782 -9.857 1.00 90.00 176 ARG A N 1
ATOM 1294 C CA . ARG A 1 176 ? -0.933 -2.598 -11.025 1.00 90.00 176 ARG A CA 1
ATOM 1295 C C . ARG A 1 176 ? -0.209 -1.262 -10.908 1.00 90.00 176 ARG A C 1
ATOM 1297 O O . ARG A 1 176 ? -0.792 -0.252 -10.519 1.00 90.00 176 ARG A O 1
ATOM 1304 N N . THR A 1 177 ? 1.057 -1.263 -11.276 1.00 90.31 177 THR A N 1
ATOM 1305 C CA . THR A 1 177 ? 1.890 -0.068 -11.346 1.00 90.31 177 THR A CA 1
ATOM 1306 C C . THR A 1 177 ? 2.900 -0.244 -12.482 1.00 90.31 177 THR A C 1
ATOM 1308 O O . THR A 1 177 ? 2.781 -1.191 -13.256 1.00 90.31 177 THR A O 1
ATOM 1311 N N . ASP A 1 178 ? 3.798 0.709 -12.656 1.00 89.12 178 ASP A N 1
ATOM 1312 C CA . ASP A 1 178 ? 4.827 0.697 -13.700 1.00 89.12 178 ASP A CA 1
ATOM 1313 C C . ASP A 1 178 ? 6.016 1.549 -13.243 1.00 89.12 178 ASP A C 1
ATOM 1315 O O . ASP A 1 178 ? 6.592 2.321 -14.005 1.00 89.12 178 ASP A O 1
ATOM 1319 N N . VAL A 1 179 ? 6.323 1.487 -11.943 1.00 92.06 179 VAL A N 1
ATOM 1320 C CA . VAL A 1 179 ? 7.456 2.218 -11.369 1.00 92.06 179 VAL A CA 1
ATOM 1321 C C . VAL A 1 179 ? 8.713 1.700 -12.043 1.00 92.06 179 VAL A C 1
ATOM 1323 O O . VAL A 1 179 ? 9.059 0.544 -11.838 1.00 92.06 179 VAL A O 1
ATOM 1326 N N . SER A 1 180 ? 9.381 2.531 -12.836 1.00 90.06 180 SER A N 1
ATOM 1327 C CA . SER A 1 180 ? 10.545 2.130 -13.623 1.00 90.06 180 SER A CA 1
ATOM 1328 C C . SER A 1 180 ? 11.456 3.329 -13.828 1.00 90.06 180 SER A C 1
ATOM 1330 O O . SER A 1 180 ? 11.223 4.183 -14.679 1.00 90.06 180 SER A O 1
ATOM 1332 N N . ILE A 1 181 ? 12.537 3.379 -13.059 1.00 81.75 181 ILE A N 1
ATOM 1333 C CA . ILE A 1 181 ? 13.543 4.442 -13.181 1.00 81.75 181 ILE A CA 1
ATOM 1334 C C . ILE A 1 181 ? 14.347 4.354 -14.483 1.00 81.75 181 ILE A C 1
ATOM 1336 O O . ILE A 1 181 ? 14.988 5.325 -14.866 1.00 81.75 181 ILE A O 1
ATOM 1340 N N . GLY A 1 182 ? 14.335 3.204 -15.164 1.00 81.94 182 GLY A N 1
ATOM 1341 C CA . GLY A 1 182 ? 14.992 3.037 -16.461 1.00 81.94 182 GLY A CA 1
ATOM 1342 C C . GLY A 1 182 ? 14.175 3.480 -17.661 1.00 81.94 182 GLY A C 1
ATOM 1343 O O . GLY A 1 182 ? 14.739 3.653 -18.738 1.00 81.94 182 GLY A O 1
ATOM 1344 N N . GLU A 1 183 ? 12.875 3.667 -17.469 1.00 84.81 183 GLU A N 1
ATOM 1345 C CA . GLU A 1 183 ? 11.933 4.113 -18.499 1.00 84.81 183 GLU A CA 1
ATOM 1346 C C . GLU A 1 183 ? 11.392 5.512 -18.192 1.00 84.81 183 GLU A C 1
ATOM 1348 O O . GLU A 1 183 ? 10.374 5.921 -18.742 1.00 84.81 183 GLU A O 1
ATOM 1353 N N . ASP A 1 184 ? 12.073 6.240 -17.299 1.00 84.62 184 ASP A N 1
ATOM 1354 C CA . ASP A 1 184 ? 11.686 7.562 -16.803 1.00 84.62 184 ASP A CA 1
ATOM 1355 C C . ASP A 1 184 ? 10.271 7.607 -16.187 1.00 84.62 184 ASP A C 1
ATOM 1357 O O . ASP A 1 184 ? 9.670 8.674 -16.041 1.00 84.62 184 ASP A O 1
ATOM 1361 N N . ASN A 1 185 ? 9.738 6.453 -15.769 1.00 89.69 185 ASN A N 1
ATOM 1362 C CA . ASN A 1 185 ? 8.523 6.396 -14.973 1.00 89.69 185 ASN A CA 1
ATOM 1363 C C . ASN A 1 185 ? 8.851 6.783 -13.520 1.00 89.69 185 ASN A C 1
ATOM 1365 O O . ASN A 1 185 ? 9.856 6.331 -12.961 1.00 89.69 185 ASN A O 1
ATOM 1369 N N . PRO A 1 186 ? 7.997 7.582 -12.861 1.00 92.12 186 PRO A N 1
ATOM 1370 C CA . PRO A 1 186 ? 8.239 7.990 -11.485 1.00 92.12 186 PRO A CA 1
ATOM 1371 C C . PRO A 1 186 ? 8.200 6.801 -10.514 1.00 92.12 186 PRO A C 1
ATOM 1373 O O . PRO A 1 186 ? 7.606 5.753 -10.783 1.00 92.12 186 PRO A O 1
ATOM 1376 N N . ASN A 1 187 ? 8.775 7.016 -9.330 1.00 93.75 187 ASN A N 1
ATOM 1377 C CA . ASN A 1 187 ? 8.529 6.183 -8.150 1.00 93.75 187 ASN A CA 1
ATOM 1378 C C . ASN A 1 187 ? 7.043 6.153 -7.792 1.00 93.75 187 ASN A C 1
ATOM 1380 O O . ASN A 1 187 ? 6.264 6.927 -8.340 1.00 93.75 187 ASN A O 1
ATOM 1384 N N . SER A 1 188 ? 6.600 5.255 -6.913 1.00 94.81 188 SER A N 1
ATOM 1385 C CA . SER A 1 188 ? 5.159 5.109 -6.687 1.00 94.81 188 SER A CA 1
ATOM 1386 C C . SER A 1 188 ? 4.553 6.368 -6.053 1.00 94.81 188 SER A C 1
ATOM 1388 O O . SER A 1 188 ? 5.207 7.099 -5.315 1.00 94.81 188 SER A O 1
ATOM 1390 N N . GLY A 1 189 ? 3.259 6.603 -6.265 1.00 94.56 189 GLY A N 1
ATOM 1391 C CA . GLY A 1 189 ? 2.481 7.371 -5.295 1.00 94.56 189 GLY A CA 1
ATOM 1392 C C . GLY A 1 189 ? 2.452 6.656 -3.938 1.00 94.56 189 GLY A C 1
ATOM 1393 O O . GLY A 1 189 ? 2.876 5.502 -3.815 1.00 94.56 189 GLY A O 1
ATOM 1394 N N . LEU A 1 190 ? 1.915 7.313 -2.914 1.00 95.56 190 LEU A N 1
ATOM 1395 C CA . LEU A 1 190 ? 1.537 6.622 -1.687 1.00 95.56 190 LEU A CA 1
ATOM 1396 C C . LEU A 1 190 ? 0.210 5.900 -1.944 1.00 95.56 190 LEU A C 1
ATOM 1398 O O . LEU A 1 190 ? -0.832 6.542 -2.081 1.00 95.56 190 LEU A O 1
ATOM 1402 N N . TYR A 1 191 ? 0.257 4.575 -2.046 1.00 97.31 191 TYR A N 1
ATOM 1403 C CA . TYR A 1 191 ? -0.918 3.732 -2.263 1.00 97.31 191 TYR A CA 1
ATOM 1404 C C . TYR A 1 191 ? -1.578 3.412 -0.936 1.00 97.31 191 TYR A C 1
ATOM 1406 O O . TYR A 1 191 ? -0.923 2.903 -0.032 1.00 97.31 191 TYR A O 1
ATOM 1414 N N . LEU A 1 192 ? -2.867 3.704 -0.823 1.00 97.62 192 LEU A N 1
ATOM 1415 C CA . LEU A 1 192 ? -3.604 3.669 0.430 1.00 97.62 192 LEU A CA 1
ATOM 1416 C C . LEU A 1 192 ? -4.681 2.589 0.358 1.00 97.62 192 LEU A C 1
ATOM 1418 O O . LEU A 1 192 ? -5.445 2.550 -0.605 1.00 97.62 192 LEU A O 1
ATOM 1422 N N . ILE A 1 193 ? -4.764 1.747 1.385 1.00 98.31 193 ILE A N 1
ATOM 1423 C CA . ILE A 1 193 ? -5.848 0.781 1.597 1.00 98.31 193 ILE A CA 1
ATOM 1424 C C . ILE A 1 193 ? -6.457 1.063 2.971 1.00 98.31 193 ILE A C 1
ATOM 1426 O O . ILE A 1 193 ? -5.749 1.032 3.976 1.00 98.31 193 ILE A O 1
ATOM 1430 N N . SER A 1 194 ? -7.756 1.348 3.006 1.00 98.06 194 SER A N 1
ATOM 1431 C CA . SER A 1 194 ? -8.518 1.651 4.219 1.00 98.06 194 SER A CA 1
ATOM 1432 C C . SER A 1 194 ? -9.356 0.457 4.665 1.00 98.06 194 SER A C 1
ATOM 1434 O O . SER A 1 194 ? -9.910 -0.268 3.833 1.00 98.06 194 SER A O 1
ATOM 1436 N N . PHE A 1 195 ? -9.460 0.282 5.981 1.00 98.06 195 PHE A N 1
ATOM 1437 C CA . PHE A 1 195 ? -10.314 -0.700 6.636 1.00 98.06 195 PHE A CA 1
ATOM 1438 C C . PHE A 1 195 ? -10.876 -0.150 7.954 1.00 98.06 195 PHE A C 1
ATOM 1440 O O . PHE A 1 195 ? -10.251 0.667 8.633 1.00 98.06 195 PHE A O 1
ATOM 1447 N N . SER A 1 196 ? -12.066 -0.612 8.340 1.00 97.12 196 SER A N 1
ATOM 1448 C CA . SER A 1 196 ? -12.715 -0.167 9.576 1.00 97.12 196 SER A CA 1
ATOM 1449 C C . SER A 1 196 ? -11.925 -0.581 10.822 1.00 97.12 196 SER A C 1
ATOM 1451 O O . SER A 1 196 ? -11.556 -1.745 10.962 1.00 97.12 196 SER A O 1
ATOM 1453 N N . ALA A 1 197 ? -11.763 0.338 11.778 1.00 96.25 197 ALA A N 1
ATOM 1454 C CA . ALA A 1 197 ? -11.114 0.078 13.065 1.00 96.25 197 ALA A CA 1
ATOM 1455 C C . ALA A 1 197 ? -12.058 -0.527 14.126 1.00 96.25 197 ALA A C 1
ATOM 1457 O O . ALA A 1 197 ? -11.644 -0.781 15.253 1.00 96.25 197 ALA A O 1
ATOM 1458 N N . SER A 1 198 ? -13.339 -0.759 13.807 1.00 92.19 198 SER A N 1
ATOM 1459 C CA . SER A 1 198 ? -14.369 -1.077 14.811 1.00 92.19 198 SER A CA 1
ATOM 1460 C C . SER A 1 198 ? -14.156 -2.386 15.582 1.00 92.19 198 SER A C 1
ATOM 1462 O O . SER A 1 198 ? -14.686 -2.503 16.676 1.00 92.19 198 SER A O 1
ATOM 1464 N N . ASN A 1 199 ? -13.388 -3.341 15.048 1.00 93.00 199 ASN A N 1
ATOM 1465 C CA . ASN A 1 199 ? -12.962 -4.582 15.725 1.00 93.00 199 ASN A CA 1
ATOM 1466 C C . ASN A 1 199 ? -11.586 -5.056 15.230 1.00 93.00 199 ASN A C 1
ATOM 1468 O O . ASN A 1 199 ? -11.192 -6.204 15.426 1.00 93.00 199 ASN A O 1
ATOM 1472 N N . TYR A 1 200 ? -10.873 -4.181 14.532 1.00 96.50 200 TYR A N 1
ATOM 1473 C CA . TYR A 1 200 ? -9.638 -4.514 13.848 1.00 96.50 200 TYR A CA 1
ATOM 1474 C C . TYR A 1 200 ? -8.579 -3.497 14.219 1.00 96.50 200 TYR A C 1
ATOM 1476 O O . TYR A 1 200 ? -8.869 -2.332 14.479 1.00 96.50 200 TYR A O 1
ATOM 1484 N N . THR A 1 201 ? -7.344 -3.959 14.228 1.00 96.62 201 THR A N 1
ATOM 1485 C CA . THR A 1 201 ? -6.145 -3.149 14.363 1.00 96.62 201 THR A CA 1
ATOM 1486 C C . THR A 1 201 ? -5.135 -3.613 13.319 1.00 96.62 201 THR A C 1
ATOM 1488 O O . THR A 1 201 ? -5.477 -4.348 12.390 1.00 96.62 201 THR A O 1
ATOM 1491 N N . TYR A 1 202 ? -3.900 -3.154 13.441 1.00 97.12 202 TYR A N 1
ATOM 1492 C CA . TYR A 1 202 ? -2.809 -3.520 12.562 1.00 97.12 202 TYR A CA 1
ATOM 1493 C C . TYR A 1 202 ? -1.697 -4.239 13.325 1.00 97.12 202 TYR A C 1
ATOM 1495 O O . TYR A 1 202 ? -1.458 -3.993 14.509 1.00 97.12 202 TYR A O 1
ATOM 1503 N N . GLU A 1 203 ? -0.970 -5.090 12.615 1.00 97.31 203 GLU A N 1
ATOM 1504 C CA . GLU A 1 203 ? 0.252 -5.729 13.095 1.00 97.31 203 GLU A CA 1
ATOM 1505 C C . GLU A 1 203 ? 1.329 -5.739 12.008 1.00 97.31 203 GLU A C 1
ATOM 1507 O O . GLU A 1 203 ? 1.038 -5.581 10.825 1.00 97.31 203 GLU A O 1
ATOM 1512 N N . TRP A 1 204 ? 2.591 -5.885 12.409 1.00 97.44 204 TRP A N 1
ATOM 1513 C CA . TRP A 1 204 ? 3.715 -5.990 11.482 1.00 97.44 204 TRP A CA 1
ATOM 1514 C C . TRP A 1 204 ? 4.040 -7.459 11.228 1.00 97.44 204 TRP A C 1
ATOM 1516 O O . TRP A 1 204 ? 4.461 -8.160 12.150 1.00 97.44 204 TRP A O 1
ATOM 1526 N N . VAL A 1 205 ? 3.890 -7.914 9.984 1.00 97.75 205 VAL A N 1
ATOM 1527 C CA . VAL A 1 205 ? 4.086 -9.322 9.608 1.00 97.75 205 VAL A CA 1
ATOM 1528 C C . VAL A 1 205 ? 5.122 -9.467 8.504 1.00 97.75 205 VAL A C 1
ATOM 1530 O O . VAL A 1 205 ? 5.377 -8.546 7.725 1.00 97.75 205 VAL A O 1
ATOM 1533 N N . SER A 1 206 ? 5.742 -10.643 8.432 1.00 97.62 206 SER A N 1
ATOM 1534 C CA . SER A 1 206 ? 6.586 -11.011 7.299 1.00 97.62 206 SER A CA 1
ATOM 1535 C C . SER A 1 206 ? 5.741 -11.283 6.057 1.00 97.62 206 SER A C 1
ATOM 1537 O O . SER A 1 206 ? 4.595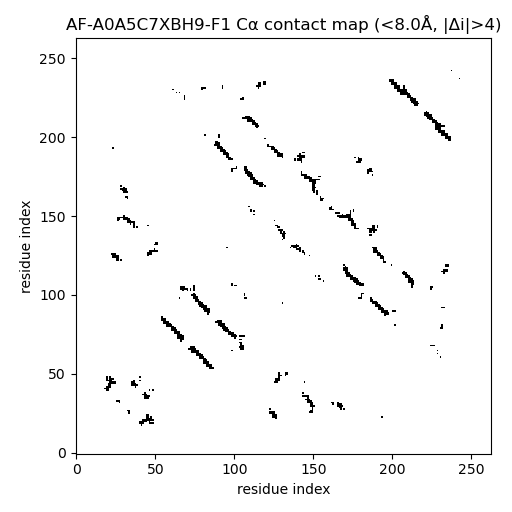 -11.714 6.153 1.00 97.62 206 SER A O 1
ATOM 1539 N N . ASN A 1 207 ? 6.326 -11.063 4.877 1.00 96.44 207 ASN A N 1
ATOM 1540 C CA . ASN A 1 207 ? 5.698 -11.359 3.585 1.00 96.44 207 ASN A CA 1
ATOM 1541 C C . ASN A 1 207 ? 4.319 -10.692 3.388 1.00 96.44 207 ASN A C 1
ATOM 1543 O O . ASN A 1 207 ? 3.448 -11.241 2.717 1.00 96.44 207 ASN A O 1
ATOM 1547 N N . ALA A 1 208 ? 4.111 -9.500 3.954 1.00 97.81 208 ALA A N 1
ATOM 1548 C CA . ALA A 1 208 ? 2.878 -8.738 3.764 1.00 97.81 208 ALA A CA 1
ATOM 1549 C C . ALA A 1 208 ? 2.797 -8.105 2.366 1.00 97.81 208 ALA A C 1
ATOM 1551 O O . ALA A 1 208 ? 1.712 -7.765 1.894 1.00 97.81 208 ALA A O 1
ATOM 1552 N N . VAL A 1 209 ? 3.941 -7.914 1.704 1.00 98.19 209 VAL A N 1
ATOM 1553 C CA . VAL A 1 209 ? 4.019 -7.213 0.422 1.00 98.19 209 VAL A CA 1
ATOM 1554 C C . VAL A 1 209 ? 4.843 -8.020 -0.561 1.00 98.19 209 VAL A C 1
ATOM 1556 O O . VAL A 1 209 ? 5.996 -8.334 -0.294 1.00 98.19 209 VAL A O 1
ATOM 1559 N N . HIS A 1 210 ? 4.261 -8.320 -1.711 1.00 97.06 210 HIS A N 1
ATOM 1560 C CA . HIS A 1 210 ? 4.915 -8.986 -2.828 1.00 97.06 210 HIS A CA 1
ATOM 1561 C C . HIS A 1 210 ? 5.052 -7.992 -3.970 1.00 97.06 210 HIS A C 1
ATOM 1563 O O . HIS A 1 210 ? 4.049 -7.445 -4.425 1.00 97.06 210 HIS A O 1
ATOM 1569 N N . ILE A 1 211 ? 6.272 -7.745 -4.430 1.00 95.19 211 ILE A N 1
ATOM 1570 C CA . ILE A 1 211 ? 6.516 -6.907 -5.606 1.00 95.19 211 ILE A CA 1
ATOM 1571 C C . ILE A 1 211 ? 7.009 -7.763 -6.758 1.00 95.19 211 ILE A C 1
ATOM 1573 O O . ILE A 1 211 ? 7.723 -8.744 -6.547 1.00 95.19 211 ILE A O 1
ATOM 1577 N N . VAL A 1 212 ? 6.615 -7.384 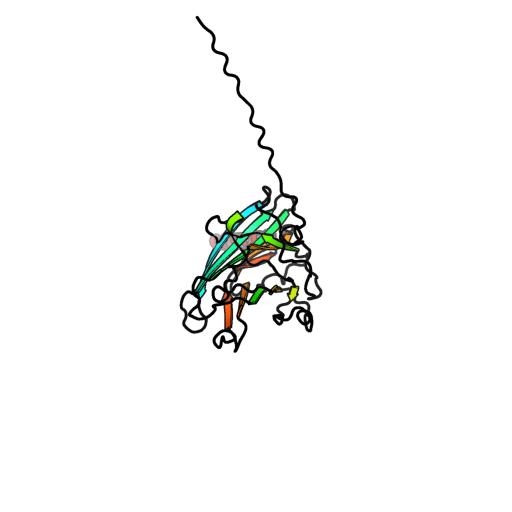-7.970 1.00 93.38 212 VAL A N 1
ATOM 1578 C CA . VAL A 1 212 ? 6.863 -8.176 -9.172 1.00 93.38 212 VAL A CA 1
ATOM 1579 C C . VAL A 1 212 ? 7.335 -7.282 -10.304 1.00 93.38 212 VAL A C 1
ATOM 1581 O O . VAL A 1 212 ? 6.656 -6.325 -10.686 1.00 93.38 212 VAL A O 1
ATOM 1584 N N . GLN A 1 213 ? 8.470 -7.671 -10.871 1.00 91.12 213 GLN A N 1
ATOM 1585 C CA . GLN A 1 213 ? 9.004 -7.180 -12.129 1.00 91.12 213 GLN A CA 1
ATOM 1586 C C . GLN A 1 213 ? 8.615 -8.138 -13.262 1.00 91.12 213 GLN A C 1
ATOM 1588 O O . GLN A 1 213 ? 8.754 -9.363 -13.153 1.00 91.12 213 GLN A O 1
ATOM 1593 N N . GLY A 1 214 ? 8.141 -7.582 -14.370 1.00 87.19 214 GLY A N 1
ATOM 1594 C CA . GLY A 1 214 ? 7.870 -8.293 -15.610 1.00 87.19 214 GLY A CA 1
ATOM 1595 C C . GLY A 1 214 ? 9.149 -8.708 -16.337 1.00 87.19 214 GLY A C 1
ATOM 1596 O O . GLY A 1 214 ? 10.228 -8.168 -16.118 1.00 87.19 214 GLY A O 1
ATOM 1597 N N . ALA A 1 215 ? 9.033 -9.701 -17.216 1.00 84.88 215 ALA A N 1
ATOM 1598 C CA . ALA A 1 215 ? 10.094 -9.997 -18.174 1.00 84.88 215 ALA A CA 1
ATOM 1599 C C . ALA A 1 215 ? 9.843 -9.205 -19.463 1.00 84.88 215 ALA A C 1
ATOM 1601 O O . ALA A 1 215 ? 8.721 -9.227 -19.973 1.00 84.88 215 ALA A O 1
ATOM 1602 N N . SER A 1 216 ? 10.883 -8.588 -20.020 1.00 80.62 216 SER A N 1
ATOM 1603 C CA . SER A 1 216 ? 10.824 -7.888 -21.302 1.00 80.62 216 SER A CA 1
ATOM 1604 C C . SER A 1 216 ? 12.105 -8.109 -22.096 1.00 80.62 216 SER A C 1
ATOM 1606 O O . SER A 1 216 ? 13.214 -7.805 -21.658 1.00 80.62 216 SER A O 1
ATOM 1608 N N . THR A 1 217 ? 11.960 -8.624 -23.316 1.00 76.25 217 THR A N 1
ATOM 1609 C CA . THR A 1 217 ? 13.076 -8.742 -24.265 1.00 76.25 217 THR A CA 1
ATOM 1610 C C . THR A 1 217 ? 13.447 -7.402 -24.899 1.00 76.25 217 THR A C 1
ATOM 1612 O O . THR A 1 217 ? 14.521 -7.296 -25.483 1.00 76.25 217 THR A O 1
ATOM 1615 N N . ASN A 1 218 ? 12.573 -6.395 -24.796 1.00 73.94 218 ASN A N 1
ATOM 1616 C CA . ASN A 1 218 ? 12.736 -5.092 -25.442 1.00 73.94 218 ASN A CA 1
ATOM 1617 C C . ASN A 1 218 ? 13.330 -4.033 -24.493 1.00 73.94 218 ASN A C 1
ATOM 1619 O O . ASN A 1 218 ? 13.946 -3.085 -24.970 1.00 73.94 218 ASN A O 1
ATOM 1623 N N . GLU A 1 219 ? 13.240 -4.229 -23.174 1.00 70.81 219 GLU A N 1
ATOM 1624 C CA . GLU A 1 219 ? 13.875 -3.387 -22.143 1.00 70.81 219 GLU A CA 1
ATOM 1625 C C . GLU A 1 219 ? 15.206 -3.993 -21.669 1.00 70.81 219 GLU A C 1
ATOM 1627 O O . GLU A 1 219 ? 15.380 -4.381 -20.514 1.00 70.81 219 GLU A O 1
ATOM 1632 N N . GLY A 1 220 ? 16.160 -4.165 -22.586 1.00 69.06 220 GLY A N 1
ATOM 1633 C CA . GLY A 1 220 ? 17.504 -4.639 -22.224 1.00 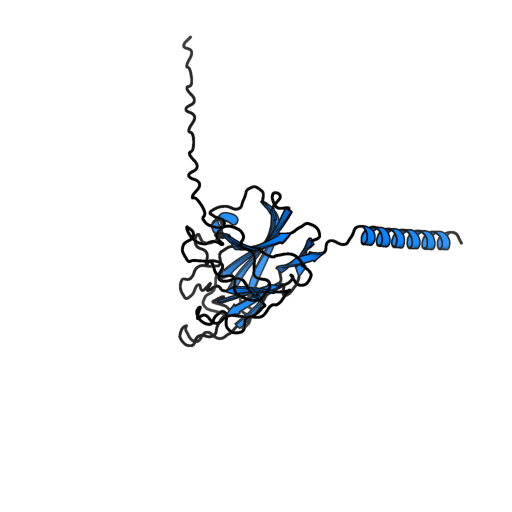69.06 220 GLY A CA 1
ATOM 1634 C C . GLY A 1 220 ? 17.575 -6.095 -21.740 1.00 69.06 220 GLY A C 1
ATOM 1635 O O . GLY A 1 220 ? 18.563 -6.484 -21.121 1.00 69.06 220 GLY A O 1
ATOM 1636 N N . GLY A 1 221 ? 16.556 -6.912 -22.033 1.00 74.06 221 GLY A N 1
ATOM 1637 C CA . GLY A 1 221 ? 16.519 -8.323 -21.638 1.00 74.06 221 GLY A CA 1
ATOM 1638 C C . GLY A 1 221 ? 16.145 -8.545 -20.171 1.00 74.06 221 GLY A C 1
ATOM 1639 O O . GLY A 1 221 ? 16.579 -9.534 -19.575 1.00 74.06 221 GLY A O 1
ATOM 1640 N N . ARG A 1 222 ? 15.355 -7.633 -19.588 1.00 83.62 222 ARG A N 1
ATOM 1641 C CA . ARG A 1 222 ? 14.809 -7.739 -18.232 1.00 83.62 222 ARG A CA 1
ATOM 1642 C C . ARG A 1 222 ? 14.136 -9.098 -18.023 1.00 83.62 222 ARG A C 1
ATOM 1644 O O . ARG A 1 222 ? 13.323 -9.551 -18.832 1.00 83.62 222 ARG A O 1
ATOM 1651 N N . ILE A 1 223 ? 14.477 -9.756 -16.919 1.00 86.12 223 ILE A N 1
ATOM 1652 C CA . ILE A 1 223 ? 13.886 -11.036 -16.517 1.00 86.12 223 ILE A CA 1
ATOM 1653 C C . ILE A 1 223 ? 12.823 -10.820 -15.443 1.00 86.12 223 ILE A C 1
ATOM 1655 O O . ILE A 1 223 ? 12.891 -9.864 -14.667 1.00 86.12 223 ILE A O 1
ATOM 1659 N N . ARG A 1 224 ? 11.873 -11.756 -15.364 1.00 89.38 224 ARG A N 1
ATOM 1660 C CA . ARG A 1 224 ? 10.886 -11.767 -14.288 1.00 89.38 224 ARG A CA 1
ATOM 1661 C C . ARG A 1 224 ? 11.585 -11.991 -12.955 1.00 89.38 224 ARG A C 1
ATOM 1663 O O . ARG A 1 224 ? 12.370 -12.928 -12.816 1.00 89.38 224 ARG A O 1
ATOM 1670 N N . GLN A 1 225 ? 11.279 -11.124 -12.004 1.00 90.44 225 GLN A N 1
ATOM 1671 C CA . GLN A 1 225 ? 11.793 -11.170 -10.645 1.00 90.44 225 GLN A CA 1
ATOM 1672 C C . GLN A 1 225 ? 10.684 -10.789 -9.682 1.00 90.44 225 GLN A C 1
ATOM 1674 O O . GLN A 1 225 ? 9.801 -9.999 -10.013 1.00 90.44 225 GLN A O 1
ATOM 1679 N N . ASP A 1 226 ? 10.759 -11.333 -8.484 1.00 92.56 226 ASP A N 1
ATOM 1680 C CA . ASP A 1 226 ? 9.826 -11.050 -7.417 1.00 92.56 226 ASP A CA 1
ATOM 1681 C C . ASP A 1 226 ? 10.535 -11.090 -6.071 1.00 92.56 226 ASP A C 1
ATOM 1683 O O . ASP A 1 226 ? 11.592 -11.708 -5.908 1.00 92.56 226 ASP A O 1
ATOM 1687 N N . MET A 1 227 ? 9.967 -10.379 -5.105 1.00 93.25 227 MET A N 1
ATOM 1688 C CA . MET A 1 227 ? 10.412 -10.447 -3.723 1.00 93.25 227 MET A CA 1
ATOM 1689 C C . MET A 1 227 ? 9.269 -10.162 -2.761 1.00 93.25 227 MET A C 1
ATOM 1691 O O . MET A 1 227 ? 8.283 -9.506 -3.107 1.00 93.25 227 MET A O 1
ATOM 1695 N N . TRP A 1 228 ? 9.463 -10.614 -1.527 1.00 95.81 228 TRP A N 1
ATOM 1696 C CA . TRP A 1 228 ? 8.548 -10.388 -0.423 1.00 95.81 228 TRP A CA 1
ATOM 1697 C C . TRP A 1 228 ? 9.186 -9.474 0.619 1.00 95.81 228 TRP A C 1
ATOM 1699 O O . TRP A 1 228 ? 10.354 -9.627 0.977 1.00 95.81 228 TRP A O 1
ATOM 1709 N N . LEU A 1 229 ? 8.403 -8.517 1.099 1.00 97.44 229 LEU A N 1
ATOM 1710 C CA . LEU A 1 229 ? 8.756 -7.574 2.148 1.00 97.44 229 LEU A CA 1
ATOM 1711 C C . LEU A 1 229 ? 7.799 -7.764 3.322 1.00 97.44 229 LEU A C 1
ATOM 1713 O O . LEU A 1 229 ? 6.626 -8.117 3.154 1.00 97.44 229 LEU A O 1
ATOM 1717 N N . SER A 1 230 ? 8.306 -7.516 4.523 1.00 98.44 230 SER A N 1
ATOM 1718 C CA . SER A 1 230 ? 7.448 -7.327 5.688 1.00 98.44 230 SER A CA 1
ATOM 1719 C C . SER A 1 230 ? 6.617 -6.052 5.529 1.00 98.44 230 SER A C 1
ATOM 1721 O O . SER A 1 230 ? 7.017 -5.124 4.825 1.00 98.44 230 SER A O 1
ATOM 1723 N N . GLY A 1 231 ? 5.470 -6.007 6.193 1.00 98.38 231 GLY A N 1
ATOM 1724 C CA . GLY A 1 231 ? 4.560 -4.872 6.124 1.00 98.38 231 GLY A CA 1
ATOM 1725 C C . GLY A 1 231 ? 3.453 -4.958 7.164 1.00 98.38 231 GLY A C 1
ATOM 1726 O O . GLY A 1 231 ? 3.309 -5.961 7.866 1.00 98.38 231 GLY A O 1
ATOM 1727 N N . PHE A 1 232 ? 2.670 -3.890 7.253 1.00 98.62 232 PHE A N 1
ATOM 1728 C CA . PHE A 1 232 ? 1.483 -3.832 8.087 1.00 98.62 232 PHE A CA 1
ATOM 1729 C C . PHE A 1 232 ? 0.332 -4.642 7.479 1.00 98.62 232 PHE A C 1
ATOM 1731 O O . PHE A 1 232 ? 0.016 -4.519 6.295 1.00 98.62 232 PHE A O 1
ATOM 1738 N N . ALA A 1 233 ? -0.301 -5.455 8.312 1.00 98.06 233 ALA A N 1
ATOM 1739 C CA . ALA A 1 233 ? -1.454 -6.287 7.998 1.00 98.06 233 ALA A CA 1
ATOM 1740 C C . ALA A 1 233 ? -2.602 -5.972 8.961 1.00 98.06 233 ALA A C 1
ATOM 1742 O O . ALA A 1 233 ? -2.373 -5.415 10.037 1.00 98.06 233 ALA A O 1
ATOM 1743 N N . VAL A 1 234 ? -3.826 -6.324 8.575 1.00 97.56 234 VAL A N 1
ATOM 1744 C CA . VAL A 1 234 ? -5.008 -6.240 9.436 1.00 97.56 234 VAL A CA 1
ATOM 1745 C C . VAL A 1 234 ? -5.020 -7.427 10.388 1.00 97.56 234 VAL A C 1
ATOM 1747 O O . VAL A 1 234 ? -4.750 -8.555 9.988 1.00 97.56 234 VAL A O 1
ATOM 1750 N N . THR A 1 235 ? -5.387 -7.175 11.638 1.00 95.88 235 THR A N 1
ATOM 1751 C CA . THR A 1 235 ? -5.580 -8.216 12.647 1.00 95.88 235 THR A CA 1
ATOM 1752 C C . THR A 1 235 ? -6.776 -7.884 13.523 1.00 95.88 235 THR A C 1
ATOM 1754 O O . THR A 1 235 ? -7.134 -6.714 13.692 1.00 95.88 235 THR A O 1
ATOM 1757 N N . GLN A 1 236 ? -7.443 -8.900 14.059 1.00 93.56 236 GLN A N 1
ATOM 1758 C CA . GLN A 1 236 ? -8.595 -8.683 14.930 1.00 93.56 236 GLN A CA 1
ATOM 1759 C C . GLN A 1 236 ? -8.145 -8.167 16.298 1.00 93.56 236 GLN A C 1
ATOM 1761 O O . GLN A 1 236 ? -7.168 -8.642 16.878 1.00 93.56 236 GLN A O 1
ATOM 1766 N N . VAL A 1 237 ? -8.886 -7.203 16.842 1.00 89.25 237 VAL A N 1
ATOM 1767 C CA . VAL A 1 237 ? -8.747 -6.835 18.252 1.00 89.25 237 VAL A CA 1
ATOM 1768 C C . VAL A 1 237 ? -9.348 -7.976 19.074 1.00 89.25 237 VAL A C 1
ATOM 1770 O O . VAL A 1 237 ? -10.517 -8.301 18.863 1.00 89.25 237 VAL A O 1
ATOM 1773 N N . PRO A 1 238 ? -8.604 -8.592 20.013 1.00 82.75 238 PRO A N 1
ATOM 1774 C CA . PRO A 1 238 ? -9.167 -9.653 20.836 1.00 82.75 238 PRO A CA 1
ATOM 1775 C C . PRO A 1 238 ? -10.387 -9.152 21.612 1.00 82.75 238 PRO A C 1
ATOM 1777 O O . PRO A 1 238 ? -10.360 -8.070 22.204 1.00 82.75 238 PRO A O 1
ATOM 1780 N N . GLU A 1 239 ? -11.458 -9.945 21.632 1.00 76.12 239 GLU A N 1
ATOM 1781 C CA . GLU A 1 239 ? -12.679 -9.562 22.336 1.00 76.12 239 GLU A CA 1
ATOM 1782 C C . GLU A 1 239 ? -12.424 -9.377 23.841 1.00 76.12 239 GLU A C 1
ATOM 1784 O O . GLU A 1 239 ? -11.599 -10.066 24.451 1.00 76.12 239 GLU A O 1
ATOM 1789 N N . ALA A 1 240 ? -13.164 -8.464 24.479 1.00 74.62 240 ALA A N 1
ATOM 1790 C CA . ALA A 1 240 ? -13.007 -8.158 25.905 1.00 74.62 240 ALA A CA 1
ATOM 1791 C C . ALA A 1 240 ? -13.151 -9.401 26.808 1.00 74.62 240 ALA A C 1
ATOM 1793 O O . ALA A 1 240 ? -12.476 -9.508 27.835 1.00 74.62 240 ALA A O 1
ATOM 1794 N N . GLU A 1 241 ? -13.984 -10.368 26.416 1.00 73.06 241 GLU A N 1
ATOM 1795 C CA . GLU A 1 241 ? -14.125 -11.639 27.129 1.00 73.06 241 GLU A CA 1
ATOM 1796 C C . GLU A 1 241 ? -12.865 -12.509 27.066 1.00 73.06 241 GLU A C 1
ATOM 1798 O O . GLU A 1 241 ? -12.531 -13.166 28.053 1.00 73.06 241 GLU A O 1
ATOM 1803 N N . THR A 1 242 ? -12.091 -12.434 25.981 1.00 74.88 242 THR A N 1
ATOM 1804 C CA . THR A 1 242 ? -10.798 -13.123 25.868 1.00 74.88 242 THR A CA 1
ATOM 1805 C C . THR A 1 242 ? -9.820 -12.586 26.913 1.00 74.88 242 THR A C 1
ATOM 1807 O O . THR A 1 242 ? -9.162 -13.359 27.615 1.00 74.88 242 THR A O 1
ATOM 1810 N N . TYR A 1 243 ? -9.784 -11.264 27.108 1.00 74.44 243 TYR A N 1
ATOM 1811 C CA . TYR A 1 243 ? -8.985 -10.647 28.169 1.00 74.44 243 TYR A CA 1
ATOM 1812 C C . TYR A 1 243 ? -9.495 -11.006 29.566 1.00 74.44 243 TYR A C 1
ATOM 1814 O O . TYR A 1 243 ? -8.693 -11.307 30.452 1.00 74.44 243 TYR A O 1
ATOM 1822 N N . ALA A 1 244 ? -10.813 -11.020 29.773 1.00 76.62 244 ALA A N 1
ATOM 1823 C CA . ALA A 1 244 ? -11.402 -11.396 31.055 1.00 76.62 244 ALA A CA 1
ATOM 1824 C C . ALA A 1 244 ? -11.077 -12.854 31.423 1.00 76.62 244 ALA A C 1
ATOM 1826 O O . ALA A 1 244 ? -10.695 -13.131 32.560 1.00 76.62 244 ALA A O 1
ATOM 1827 N N . MET A 1 245 ? -11.144 -13.773 30.458 1.00 81.88 245 MET A N 1
ATOM 1828 C CA . MET A 1 245 ? -10.802 -15.185 30.637 1.00 81.88 245 MET A CA 1
ATOM 1829 C C . MET A 1 245 ? -9.310 -15.391 30.886 1.00 81.88 245 MET A C 1
ATOM 1831 O O . MET A 1 245 ? -8.937 -16.165 31.769 1.00 81.88 245 MET A O 1
ATOM 1835 N N . PHE A 1 246 ? -8.448 -14.662 30.177 1.00 85.25 246 PHE A N 1
ATOM 1836 C CA . PHE A 1 246 ? -7.011 -14.684 30.429 1.00 85.25 246 PHE A CA 1
ATOM 1837 C C . PHE A 1 246 ? -6.682 -14.198 31.848 1.00 85.25 246 PHE A C 1
ATOM 1839 O O . PHE A 1 246 ? -5.970 -14.876 32.592 1.00 85.25 246 PHE A O 1
ATOM 1846 N N . MET A 1 247 ? -7.266 -13.073 32.271 1.00 84.94 247 MET A N 1
ATOM 1847 C CA . MET A 1 247 ? -7.086 -12.527 33.619 1.00 84.94 247 MET A CA 1
ATOM 1848 C C . MET A 1 247 ? -7.664 -13.443 34.703 1.00 84.94 247 MET A C 1
ATOM 1850 O O . MET A 1 247 ? -7.035 -13.629 35.747 1.00 84.94 247 MET A O 1
ATOM 1854 N N . ALA A 1 248 ? -8.816 -14.069 34.458 1.00 85.75 248 ALA A N 1
ATOM 1855 C CA . ALA A 1 248 ? -9.387 -15.074 35.351 1.00 85.75 248 ALA A CA 1
ATOM 1856 C C . ALA A 1 248 ? -8.471 -16.305 35.472 1.00 85.75 248 ALA A C 1
ATOM 1858 O O . ALA A 1 248 ? -8.227 -16.787 36.581 1.00 85.75 248 ALA A O 1
ATOM 1859 N N . GLY A 1 249 ? -7.898 -16.768 34.356 1.00 87.31 249 GLY A N 1
ATOM 1860 C CA . GLY A 1 249 ? -6.914 -17.851 34.323 1.00 87.31 249 GLY A CA 1
ATOM 1861 C C . GLY A 1 249 ? -5.647 -17.522 35.117 1.00 87.31 249 GLY A C 1
ATOM 1862 O O . GLY A 1 249 ? -5.210 -18.321 35.949 1.00 87.31 249 GLY A O 1
ATOM 1863 N N . LEU A 1 250 ? -5.093 -16.320 34.942 1.00 90.69 250 LEU A N 1
ATOM 1864 C CA . LEU A 1 250 ? -3.949 -15.841 35.725 1.00 90.69 250 LEU A CA 1
ATOM 1865 C C . LEU A 1 250 ? -4.278 -15.724 37.219 1.00 90.69 250 LEU A C 1
ATOM 1867 O O . LEU A 1 250 ? -3.477 -16.135 38.064 1.00 90.69 250 LEU A O 1
ATOM 1871 N N . GLY A 1 251 ? -5.467 -15.221 37.557 1.00 89.56 251 GLY A N 1
ATOM 1872 C CA . GLY A 1 251 ? -5.953 -15.142 38.934 1.00 89.56 251 GLY A CA 1
ATOM 1873 C C . GLY A 1 251 ? -6.046 -16.517 39.604 1.00 89.56 251 GLY A C 1
ATOM 1874 O O . GLY A 1 251 ? -5.575 -16.690 40.732 1.00 89.56 251 GLY A O 1
ATOM 1875 N N . LEU A 1 252 ? -6.576 -17.518 38.894 1.00 91.50 252 LEU A N 1
ATOM 1876 C CA . LEU A 1 252 ? -6.650 -18.900 39.373 1.00 91.50 252 LEU A CA 1
ATOM 1877 C C . LEU A 1 252 ? -5.254 -19.496 39.601 1.00 91.50 252 LEU A C 1
ATOM 1879 O O . LEU A 1 252 ? -4.997 -20.073 40.660 1.00 91.50 252 LEU A O 1
ATOM 1883 N N . MET A 1 253 ? -4.333 -19.318 38.650 1.00 88.56 253 MET A N 1
ATOM 1884 C CA . MET A 1 253 ? -2.952 -19.796 38.780 1.00 88.56 253 MET A CA 1
ATOM 1885 C C . MET A 1 253 ? -2.239 -19.156 39.978 1.00 88.56 253 MET A C 1
ATOM 1887 O O . MET A 1 253 ? -1.601 -19.861 40.766 1.00 88.56 253 MET A O 1
ATOM 1891 N N . GLY A 1 254 ? -2.412 -17.848 40.187 1.00 87.62 254 GLY A N 1
ATOM 1892 C CA . GLY A 1 254 ? -1.906 -17.148 41.369 1.00 87.62 254 GLY A CA 1
ATOM 1893 C C . GLY A 1 254 ? -2.472 -17.706 42.681 1.00 87.62 254 GLY A C 1
ATOM 1894 O O . GLY A 1 254 ? -1.722 -17.935 43.635 1.00 87.62 254 GLY A O 1
ATOM 1895 N N . ALA A 1 255 ? -3.776 -17.997 42.729 1.00 89.38 255 ALA A N 1
ATOM 1896 C CA . ALA A 1 255 ? -4.422 -18.599 43.896 1.00 89.38 255 ALA A CA 1
ATOM 1897 C C . ALA A 1 255 ? -3.887 -20.012 44.203 1.00 89.38 255 ALA A C 1
ATOM 1899 O O . ALA A 1 255 ? -3.626 -20.335 45.366 1.00 89.38 255 ALA A O 1
ATOM 1900 N N . VAL A 1 256 ? -3.659 -20.837 43.174 1.00 89.12 256 VAL A N 1
ATOM 1901 C CA . VAL A 1 256 ? -3.079 -22.184 43.316 1.00 89.12 256 VAL A CA 1
ATOM 1902 C C . VAL A 1 256 ? -1.643 -22.116 43.838 1.00 89.12 256 VAL A C 1
ATOM 1904 O O . VAL A 1 256 ? -1.308 -22.823 44.791 1.00 89.12 256 VAL A O 1
ATOM 1907 N N . VAL A 1 257 ? -0.798 -21.245 43.276 1.00 87.69 257 VAL A N 1
ATOM 1908 C CA . VAL A 1 257 ? 0.589 -21.053 43.739 1.00 87.69 257 VAL A CA 1
ATOM 1909 C C . VAL A 1 257 ? 0.621 -20.594 45.198 1.00 87.69 257 VAL A C 1
ATOM 1911 O O . VAL A 1 257 ? 1.383 -21.143 45.996 1.00 87.69 257 VAL A O 1
ATOM 1914 N N . ARG A 1 258 ? -0.247 -19.651 45.587 1.00 84.62 258 ARG A N 1
ATOM 1915 C CA . ARG A 1 258 ? -0.359 -19.200 46.982 1.00 84.62 258 ARG A CA 1
ATOM 1916 C C . ARG A 1 258 ? -0.744 -20.345 47.917 1.00 84.62 258 ARG A C 1
ATOM 1918 O O . ARG A 1 258 ? -0.120 -20.499 48.962 1.00 84.62 258 ARG A O 1
ATOM 1925 N N . ARG A 1 259 ? -1.715 -21.177 47.529 1.00 83.75 259 ARG A N 1
ATOM 1926 C CA . ARG A 1 259 ? -2.152 -22.329 48.332 1.00 83.75 259 ARG A CA 1
ATOM 1927 C C . ARG A 1 259 ? -1.038 -23.361 48.526 1.00 83.75 259 ARG A C 1
ATOM 1929 O O . ARG A 1 259 ? -0.926 -23.903 49.616 1.00 83.75 259 ARG A O 1
ATOM 1936 N N . ARG A 1 260 ? -0.192 -23.591 47.514 1.00 77.88 260 ARG A N 1
ATOM 1937 C CA . ARG A 1 260 ? 0.961 -24.512 47.603 1.00 77.88 260 ARG A CA 1
ATOM 1938 C C . ARG A 1 260 ? 2.112 -23.987 48.460 1.00 77.88 260 ARG A C 1
ATOM 1940 O O . ARG A 1 260 ? 2.910 -24.788 48.912 1.00 77.88 260 ARG A O 1
ATOM 1947 N N . LYS A 1 261 ? 2.218 -22.670 48.663 1.00 70.88 261 LYS A N 1
ATOM 1948 C CA . LYS A 1 261 ? 3.225 -22.064 49.552 1.00 70.88 261 LYS A CA 1
ATOM 1949 C C . LYS A 1 261 ? 2.776 -22.033 51.020 1.00 70.88 261 LYS A C 1
ATOM 1951 O O . LYS A 1 261 ? 3.600 -21.860 51.909 1.00 70.88 261 LYS A O 1
ATOM 1956 N N . SER A 1 262 ? 1.470 -22.133 51.261 1.00 67.69 262 SER A N 1
ATOM 1957 C CA . SER A 1 262 ? 0.864 -22.138 52.599 1.00 67.69 262 SER A CA 1
ATOM 1958 C C . SER A 1 262 ? 0.534 -23.543 53.125 1.00 67.69 262 SER A C 1
ATOM 1960 O O . SER A 1 262 ? -0.050 -23.641 54.201 1.00 67.69 262 SER A O 1
ATOM 1962 N N . ALA A 1 263 ? 0.880 -24.594 52.378 1.00 52.59 263 ALA A N 1
ATOM 1963 C CA . ALA A 1 263 ? 0.834 -26.000 52.781 1.00 52.59 263 ALA A CA 1
ATOM 1964 C C . ALA A 1 263 ? 2.267 -26.539 52.854 1.00 52.59 263 ALA A C 1
ATOM 1966 O O . ALA A 1 263 ? 2.521 -27.384 53.737 1.00 52.59 263 ALA A O 1
#

Nearest PDB structures (foldseek):
  8j1g-assembly1_B  TM=6.159E-01  e=8.548E-01  Pseudomonas veronii
  8x1b-assembly1_A  TM=2.540E-01  e=1.677E-02  Flavonifractor plautii
  4bq2-assembly4_D  TM=1.688E-01  e=1.005E+00  Saccharophagus degradans 2-40
  8him-assembly1_H  TM=1.213E-01  e=4.538E+00  Brassica oleracea

Mean predicted aligned error: 9.34 Å

Solvent-accessible surface area (backbone atoms only — not comparable to full-atom values): 14182 Å² total; per-residue (Å²): 139,83,85,83,79,84,82,82,79,81,79,79,78,78,77,78,74,76,77,54,60,26,33,76,40,72,45,37,92,57,8,44,57,36,80,57,56,53,99,44,64,72,66,6,39,27,27,55,44,83,50,79,63,89,54,50,41,83,73,49,73,48,78,43,78,34,56,11,81,82,75,68,45,77,14,30,39,34,40,38,34,34,30,38,30,68,85,74,47,25,37,30,45,33,43,29,44,41,73,77,31,68,84,50,62,58,36,38,36,40,29,40,28,42,31,43,30,64,85,58,89,68,75,41,25,34,30,24,32,45,33,22,58,74,66,69,78,43,61,88,56,38,37,61,65,30,45,41,14,22,8,71,60,79,56,58,89,56,72,93,52,40,60,71,84,47,45,64,32,70,33,24,39,14,32,40,45,61,26,17,68,75,75,77,32,39,36,36,15,28,35,33,42,36,38,64,41,88,58,34,47,73,43,81,40,77,63,17,31,37,42,30,26,65,61,33,81,84,66,87,56,37,61,67,46,62,51,68,35,63,30,70,22,57,39,74,53,80,54,71,65,59,55,50,51,50,52,51,52,52,51,50,52,51,52,52,56,52,53,66,75,77,107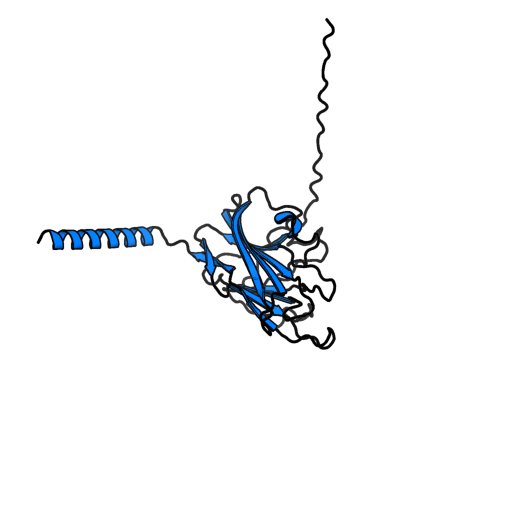

Radius of gyration: 23.51 Å; Cα contacts (8 Å, |Δi|>4): 610; chains: 1; bounding box: 38×89×78 Å

Secondary structure (DSSP, 8-state):
------------------------EEPPTTS-------S-TTT-TTB--SS--TTEEEEEEEEEEEE-TTT--EEEEEEEEEEEETTTTEEEEEEEEEE--SSSS--EEEEEEE---TT--S--EEEEE-THHHHSSS-S--BPPEEEESS-----S-TTTTTTT----TT-EEEEEEEETTTTPPPBPEEEEEEE-SSEEEEEEEEEEEEEEPPBSSSTTBPPEEEEEEEEEEEEPPPHHHHHHHHHHHHHHHHHHHHHH--